Protein AF-A0A7R9ZML6-F1 (afdb_monomer)

Organism: NCBI:txid1486917

Radius of gyration: 30.4 Å; Cα contacts (8 Å, |Δi|>4): 149; chains: 1; bounding box: 72×32×82 Å

InterPro domains:
  IPR044669 Voltage-dependent anion channel-forming protein YneE/VCCN1/2-like [PF25539] (3-204)
  IPR044669 Voltage-dependent anion channel-forming protein YneE/VCCN1/2-like [PTHR33281] (4-204)

Secondary structure (DSSP, 8-state):
-HHHHHHHHHHHHHHHHHHHHHHHHH-EE-TTSPEEPPTT--HHHHTTSPPHHHHHHHHHHHHHHHHHHHHHHHHHHHHHHHHHHHHHHHHHHHHHHHHHH---TTS-HHHHHHHHHHHHHHHHHHHHHHHHHHS-HHHHHHHHHHHHHHHS-HHHHH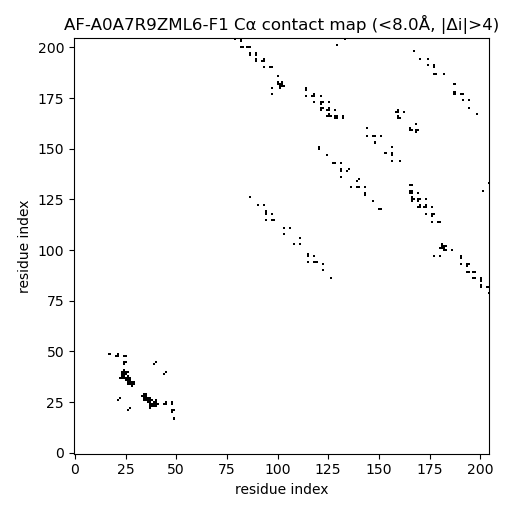HHHHSTTHHHHHHHHHHHHHHTS-S-HHHHHHHHHHHHHHHHHHHT-

Mean predicted aligned error: 7.3 Å

Foldseek 3Di:
DVVPVVVVVVVVVVVVCLVVLLCQAAFDADPVRDTDGHVNPDPVSVVVRDDCVVVVVCVVVVVVVVVVVVVVVVVVVVLLVVLVVLLVVLLVVLLVLLVVFFDCPPPDPVVSVVLSLQLNLLSVQLVLLLVCVPDDCVPPVVVSLVVLVVRDDPVLSCQLNPDPRNNVSSLVSNLVSLVPGPGDPVSSVVSVVSSVSSVVSSVVD

Solvent-accessible surface area (backbone atoms only — not comparable to full-atom values): 11316 Å² total; per-residue (Å²): 116,85,61,56,62,56,53,50,52,53,51,50,51,53,52,53,48,52,54,49,54,36,29,36,30,72,19,46,68,48,98,85,70,50,76,43,80,18,88,48,65,44,81,76,49,52,74,72,46,79,70,63,62,62,54,66,66,45,46,62,56,54,52,51,52,48,52,54,49,52,53,52,51,49,52,54,51,53,50,52,51,48,44,54,49,50,49,56,51,44,56,52,48,50,55,52,46,53,66,72,54,49,55,61,89,90,50,54,73,67,56,51,49,52,54,53,49,47,40,50,52,24,52,48,44,21,57,53,33,44,51,48,72,77,41,60,64,94,80,38,51,68,59,53,52,53,54,34,54,73,74,36,61,61,70,59,29,50,53,28,71,71,35,95,54,31,33,61,46,22,45,50,51,29,51,53,39,57,70,70,48,57,52,59,66,72,63,50,51,56,49,51,58,52,53,49,52,51,54,55,42,54,72,73,102

Nearest PDB structures (foldseek):
  7ek3-assembly1_A  TM=8.003E-01  e=1.614E-07  Malus domestica
  7ek2-assembly1_A  TM=7.907E-01  e=3.252E-07  Malus domestica
  5x9h-assembly1_A  TM=1.534E-01  e=5.581E+00  Thermus thermophilus HB8
  4u9l-assembly1_A  TM=1.668E-01  e=8.590E+00  Thermus thermophilus HB8

Structure (mmCIF, N/CA/C/O backbone):
data_AF-A0A7R9ZML6-F1
#
_entry.id   AF-A0A7R9ZML6-F1
#
loop_
_atom_site.group_PDB
_atom_site.id
_atom_site.type_symbol
_atom_site.label_atom_id
_atom_site.label_alt_id
_atom_site.label_comp_id
_atom_site.label_asym_id
_atom_site.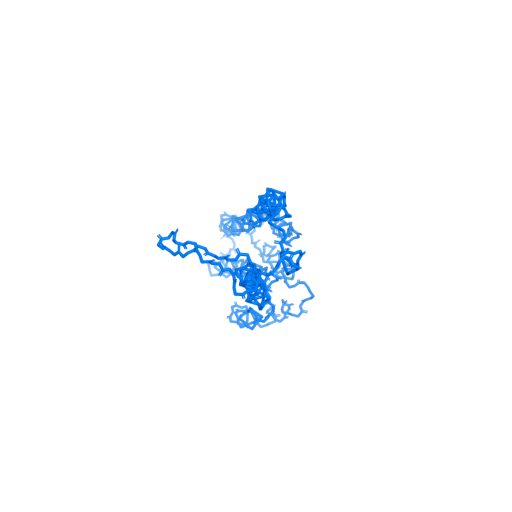label_entity_id
_atom_site.label_seq_id
_atom_site.pdbx_PDB_ins_code
_atom_site.Cartn_x
_atom_site.Cartn_y
_atom_site.Cartn_z
_atom_site.occupancy
_atom_site.B_iso_or_equiv
_atom_site.auth_seq_id
_atom_site.auth_comp_id
_atom_site.auth_asym_id
_atom_site.auth_atom_id
_atom_site.pdbx_PDB_model_num
ATOM 1 N N . TYR A 1 1 ? 12.845 -8.554 -11.687 1.00 53.31 1 TYR A N 1
ATOM 2 C CA . TYR A 1 1 ? 14.300 -8.336 -11.858 1.00 53.31 1 TYR A CA 1
ATOM 3 C C . TYR A 1 1 ? 15.028 -9.325 -12.775 1.00 53.31 1 TYR A C 1
ATOM 5 O O . TYR A 1 1 ? 16.060 -8.935 -13.303 1.00 53.31 1 TYR A O 1
ATOM 13 N N . LYS A 1 2 ? 14.525 -10.546 -13.050 1.00 55.69 2 LYS A N 1
ATOM 14 C CA . LYS A 1 2 ? 15.208 -11.524 -13.936 1.00 55.69 2 LYS A CA 1
ATOM 15 C C . LYS A 1 2 ? 15.549 -11.007 -15.351 1.00 55.69 2 LYS A C 1
ATOM 17 O O . LYS A 1 2 ? 16.507 -11.484 -15.945 1.00 55.69 2 LYS A O 1
ATOM 22 N N . ASN A 1 3 ? 14.825 -10.011 -15.864 1.00 65.69 3 ASN A N 1
ATOM 23 C CA . ASN A 1 3 ? 15.052 -9.475 -17.212 1.00 65.69 3 ASN A CA 1
ATOM 24 C C . ASN A 1 3 ? 16.175 -8.427 -17.289 1.00 65.69 3 ASN A C 1
ATOM 26 O O . ASN A 1 3 ? 16.817 -8.320 -18.329 1.00 65.69 3 ASN A O 1
ATOM 30 N N . LEU A 1 4 ? 16.474 -7.722 -16.190 1.00 77.56 4 LEU A N 1
ATOM 31 C CA . LEU A 1 4 ? 17.420 -6.600 -16.202 1.00 77.56 4 LEU A CA 1
ATOM 32 C C . LEU A 1 4 ? 18.842 -7.059 -16.547 1.00 77.56 4 LEU A C 1
ATOM 34 O O . LEU A 1 4 ? 19.511 -6.449 -17.370 1.00 77.56 4 LEU A O 1
ATOM 38 N N . SER A 1 5 ? 19.288 -8.174 -15.965 1.00 83.25 5 SER A N 1
ATOM 39 C CA . SER A 1 5 ? 20.618 -8.724 -16.250 1.00 83.25 5 SER A CA 1
ATOM 40 C C . SER A 1 5 ? 20.761 -9.146 -17.717 1.00 83.25 5 SER A C 1
ATOM 42 O O . SER A 1 5 ? 21.773 -8.844 -18.340 1.00 83.25 5 SER A O 1
ATOM 44 N N . ARG A 1 6 ? 19.729 -9.771 -18.300 1.00 88.38 6 ARG A N 1
ATOM 45 C CA . ARG A 1 6 ? 19.743 -10.188 -19.709 1.00 88.38 6 ARG A CA 1
ATOM 46 C C . ARG A 1 6 ? 19.792 -8.991 -20.659 1.00 88.38 6 ARG A C 1
ATOM 48 O O . ARG A 1 6 ? 20.525 -9.027 -21.640 1.00 88.38 6 ARG A O 1
ATOM 55 N N . GLU A 1 7 ? 19.027 -7.943 -20.365 1.00 88.88 7 GLU A N 1
ATOM 56 C CA . GLU A 1 7 ? 19.000 -6.706 -21.155 1.00 88.88 7 GLU A CA 1
ATOM 57 C C . GLU A 1 7 ? 20.346 -5.971 -21.106 1.00 88.88 7 GLU A C 1
ATOM 59 O O . GLU A 1 7 ? 20.860 -5.551 -22.145 1.00 88.88 7 GLU A O 1
ATOM 64 N N . VAL A 1 8 ? 20.960 -5.881 -19.923 1.00 89.44 8 VAL A N 1
ATOM 65 C CA . VAL A 1 8 ? 22.287 -5.270 -19.758 1.00 89.44 8 VAL A CA 1
ATOM 66 C C . VAL A 1 8 ? 23.340 -6.067 -20.522 1.00 89.44 8 VAL A C 1
ATOM 68 O O . VAL A 1 8 ? 24.064 -5.500 -21.330 1.00 89.44 8 VAL A O 1
ATOM 71 N N . VAL A 1 9 ? 23.380 -7.392 -20.359 1.00 92.75 9 VAL A N 1
ATOM 72 C CA . VAL A 1 9 ? 24.348 -8.238 -21.075 1.00 92.75 9 VAL A CA 1
ATOM 73 C C . VAL A 1 9 ? 24.179 -8.122 -22.591 1.00 92.75 9 VAL A C 1
ATOM 75 O O . VAL A 1 9 ? 25.169 -7.976 -23.302 1.00 92.75 9 VAL A O 1
ATOM 78 N N . ALA A 1 10 ? 22.942 -8.138 -23.095 1.00 92.12 10 ALA A N 1
ATOM 79 C CA . ALA A 1 10 ? 22.679 -8.012 -24.526 1.00 92.12 10 ALA A CA 1
ATOM 80 C C . ALA A 1 10 ? 23.133 -6.653 -25.082 1.00 92.12 10 ALA A C 1
ATOM 82 O O . ALA A 1 10 ? 23.804 -6.600 -26.111 1.00 92.12 10 ALA A O 1
ATOM 83 N N . THR A 1 11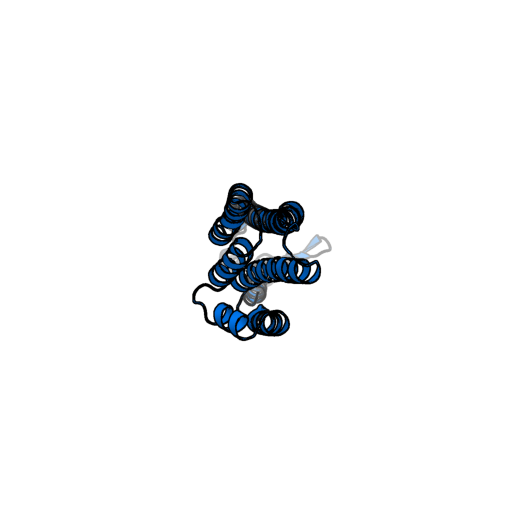 ? 22.807 -5.556 -24.395 1.00 89.12 11 THR A N 1
ATOM 84 C CA . THR A 1 11 ? 23.189 -4.204 -24.833 1.00 89.12 11 THR A CA 1
ATOM 85 C C . THR A 1 11 ? 24.698 -3.981 -24.764 1.00 89.12 11 THR A C 1
ATOM 87 O O . THR A 1 11 ? 25.272 -3.454 -25.716 1.00 89.12 11 THR A O 1
ATOM 90 N N . THR A 1 12 ? 25.364 -4.453 -23.706 1.00 91.62 12 THR A N 1
ATOM 91 C CA . THR A 1 12 ? 26.830 -4.425 -23.600 1.00 91.62 12 THR A CA 1
ATOM 92 C C . THR A 1 12 ? 27.489 -5.252 -24.701 1.00 91.62 12 THR A C 1
ATOM 94 O O . THR A 1 12 ? 28.418 -4.768 -25.339 1.00 91.62 12 THR A O 1
ATOM 97 N N . ALA A 1 13 ? 26.990 -6.459 -24.986 1.00 94.06 13 ALA A N 1
ATOM 98 C CA . ALA A 1 13 ? 27.543 -7.309 -26.039 1.00 94.06 13 ALA A CA 1
ATOM 99 C C . ALA A 1 13 ? 27.447 -6.651 -27.425 1.00 94.06 13 ALA A C 1
ATOM 101 O O . ALA A 1 13 ? 28.431 -6.634 -28.164 1.00 94.06 13 ALA A O 1
ATOM 102 N N . VAL A 1 14 ? 26.294 -6.057 -27.755 1.00 90.50 14 VAL A N 1
ATOM 103 C CA . VAL A 1 14 ? 26.113 -5.319 -29.015 1.00 90.50 14 VAL A CA 1
ATOM 104 C C . VAL A 1 14 ? 27.053 -4.116 -29.077 1.00 90.50 14 VAL A C 1
ATOM 106 O O . VAL A 1 14 ? 27.727 -3.931 -30.086 1.00 90.50 14 VAL A O 1
ATOM 109 N N . ALA A 1 15 ? 27.159 -3.326 -28.005 1.00 87.88 15 ALA A N 1
ATOM 110 C CA . ALA A 1 15 ? 28.051 -2.168 -27.971 1.00 87.88 15 ALA A CA 1
ATOM 111 C C . ALA A 1 15 ? 29.525 -2.564 -28.169 1.00 87.88 15 ALA A C 1
ATOM 113 O O . ALA A 1 15 ? 30.213 -1.972 -29.000 1.00 87.88 15 ALA A O 1
ATOM 114 N N . CYS A 1 16 ? 29.996 -3.600 -27.467 1.00 91.38 16 CYS A N 1
ATOM 115 C CA . CYS A 1 16 ? 31.348 -4.131 -27.630 1.00 91.38 16 CYS A CA 1
ATOM 116 C C . CYS A 1 16 ? 31.596 -4.627 -29.057 1.00 91.38 16 CYS A C 1
ATOM 118 O O . CYS A 1 16 ? 32.648 -4.335 -29.621 1.00 91.38 16 CYS A O 1
ATOM 120 N N . PHE A 1 17 ? 30.628 -5.328 -29.655 1.00 91.06 17 PHE A N 1
ATOM 121 C CA . PHE A 1 17 ? 30.729 -5.786 -31.038 1.00 91.06 17 PHE A CA 1
ATOM 122 C C . PHE A 1 17 ? 30.871 -4.615 -32.015 1.00 91.06 17 PHE A C 1
ATOM 124 O O . PHE A 1 17 ? 31.771 -4.636 -32.846 1.00 91.06 17 PHE A O 1
ATOM 131 N N . VAL A 1 18 ? 30.038 -3.575 -31.893 1.00 87.31 18 VAL A N 1
ATOM 132 C CA . VAL A 1 18 ? 30.089 -2.398 -32.779 1.00 87.31 18 VAL A CA 1
ATOM 133 C C . VAL A 1 18 ? 31.427 -1.669 -32.664 1.00 87.31 18 VAL A C 1
ATOM 135 O O . VAL A 1 18 ? 32.032 -1.346 -33.685 1.00 87.31 18 VAL A O 1
ATOM 138 N N . VAL A 1 19 ? 31.910 -1.435 -31.439 1.00 86.88 19 VAL A N 1
ATOM 139 C CA . VAL A 1 19 ? 33.199 -0.763 -31.197 1.00 86.88 19 VAL A CA 1
ATOM 140 C C . VAL A 1 19 ? 34.354 -1.585 -31.760 1.00 86.88 19 VAL A C 1
ATOM 142 O O . VAL A 1 19 ? 35.206 -1.045 -32.460 1.00 86.88 19 VAL A O 1
ATOM 145 N N . PHE A 1 20 ? 34.363 -2.892 -31.499 1.00 88.94 20 PHE A N 1
ATOM 146 C CA . PHE A 1 20 ? 35.398 -3.789 -31.998 1.00 88.94 20 PHE A CA 1
ATOM 147 C C . PHE A 1 20 ? 35.386 -3.886 -33.530 1.00 88.94 20 PHE A C 1
ATOM 149 O O . PHE A 1 20 ? 36.431 -3.754 -34.160 1.00 88.94 20 PHE A O 1
ATOM 156 N N . TRP A 1 21 ? 34.209 -4.053 -34.138 1.00 88.31 21 TRP A N 1
ATOM 157 C CA . TRP A 1 21 ? 34.041 -4.137 -35.591 1.00 88.31 21 TRP A CA 1
ATOM 158 C C . TRP A 1 21 ? 34.496 -2.859 -36.298 1.00 88.31 21 TRP A C 1
ATOM 160 O O . TRP A 1 21 ? 35.286 -2.916 -37.241 1.00 88.31 21 TRP A O 1
ATOM 170 N N . ASN A 1 22 ? 34.063 -1.696 -35.804 1.00 86.31 22 ASN A N 1
ATOM 171 C CA . ASN A 1 22 ? 34.491 -0.415 -36.356 1.00 86.31 22 ASN A CA 1
ATOM 172 C C . ASN A 1 22 ? 35.991 -0.169 -36.123 1.00 86.31 22 ASN A C 1
ATOM 174 O O . ASN A 1 22 ? 36.653 0.342 -37.022 1.00 86.31 22 ASN A O 1
ATOM 178 N N . GLY A 1 23 ? 36.542 -0.586 -34.977 1.00 86.62 23 GLY A N 1
ATOM 179 C CA . GLY A 1 23 ? 37.977 -0.501 -34.688 1.00 86.62 23 GLY A CA 1
ATOM 180 C C . GLY A 1 23 ? 38.842 -1.383 -35.596 1.00 86.62 23 GLY A C 1
ATOM 181 O O . GLY A 1 23 ? 39.918 -0.968 -36.017 1.00 86.62 23 GLY A O 1
ATOM 182 N N . LEU A 1 24 ? 38.362 -2.576 -35.967 1.00 86.38 24 LEU A N 1
ATOM 183 C CA . LEU A 1 24 ? 39.060 -3.473 -36.897 1.00 86.38 24 LEU A CA 1
ATOM 184 C C . LEU A 1 24 ? 39.140 -2.923 -38.327 1.00 86.38 24 LEU A C 1
ATOM 186 O O . LEU A 1 24 ? 40.122 -3.186 -39.021 1.00 86.38 24 LEU A O 1
ATOM 190 N N . ILE A 1 25 ? 38.114 -2.198 -38.774 1.00 85.62 25 ILE A N 1
ATOM 191 C CA . ILE A 1 25 ? 38.003 -1.689 -40.150 1.00 85.62 25 ILE A CA 1
ATOM 192 C C . ILE A 1 25 ? 38.597 -0.281 -40.279 1.00 85.62 25 ILE A C 1
ATOM 194 O O . ILE A 1 25 ? 39.340 -0.004 -41.218 1.00 85.62 25 ILE A O 1
ATOM 198 N N . GLY A 1 26 ? 38.241 0.616 -39.357 1.00 81.44 26 GLY A N 1
ATOM 199 C CA . GLY A 1 26 ? 38.583 2.041 -39.399 1.00 81.44 26 GLY A CA 1
ATOM 200 C C . GLY A 1 26 ? 39.789 2.439 -38.548 1.00 81.44 26 GLY A C 1
ATOM 201 O O . GLY A 1 26 ? 40.230 3.580 -38.646 1.00 81.44 26 GLY A O 1
ATOM 202 N N . GLY A 1 27 ? 40.326 1.520 -37.740 1.00 84.44 27 GLY A N 1
ATOM 203 C CA . GLY A 1 27 ? 41.365 1.815 -36.756 1.00 84.44 27 GLY A CA 1
ATOM 204 C C . GLY A 1 27 ? 40.805 2.324 -35.428 1.00 84.44 27 GLY A C 1
ATOM 205 O O . GLY A 1 27 ? 39.604 2.558 -35.276 1.00 84.44 27 GLY A O 1
ATOM 206 N N . PHE A 1 28 ? 41.677 2.476 -34.436 1.00 86.50 28 PHE A N 1
ATOM 207 C CA . PHE A 1 28 ? 41.317 2.987 -33.113 1.00 86.50 28 PHE A CA 1
ATOM 208 C C . PHE A 1 28 ? 42.432 3.865 -32.547 1.00 86.50 28 PHE A C 1
ATOM 210 O O . PHE A 1 28 ? 43.603 3.700 -32.883 1.00 86.50 28 PHE A O 1
ATOM 217 N N . SER A 1 29 ? 42.073 4.790 -31.660 1.00 86.88 29 SER A N 1
ATOM 218 C CA . SER A 1 29 ? 43.047 5.551 -30.878 1.00 86.88 29 SER A CA 1
ATOM 219 C C . SER A 1 29 ? 43.217 4.902 -29.510 1.00 86.88 29 SER A C 1
ATOM 221 O O . SER A 1 29 ? 42.228 4.589 -28.843 1.00 86.88 29 SER A O 1
ATOM 223 N N . ASP A 1 30 ? 44.461 4.672 -29.101 1.00 86.56 30 ASP A N 1
ATOM 224 C CA . ASP A 1 30 ? 44.763 4.134 -27.778 1.00 86.56 30 ASP A CA 1
ATOM 225 C C . ASP A 1 30 ? 44.675 5.209 -26.677 1.00 86.56 30 ASP A C 1
ATOM 227 O O . ASP A 1 30 ? 44.468 6.398 -26.930 1.00 86.56 30 ASP A O 1
ATOM 231 N N . PHE A 1 31 ? 44.841 4.793 -25.418 1.00 88.31 31 PHE A N 1
ATOM 232 C CA . PHE A 1 31 ? 44.817 5.701 -24.264 1.00 88.31 31 PHE A CA 1
ATOM 233 C C . PHE A 1 31 ? 45.993 6.689 -24.226 1.00 88.31 31 PHE A C 1
ATOM 235 O O . PHE A 1 31 ? 45.968 7.633 -23.438 1.00 88.31 31 PHE A O 1
ATOM 242 N N . SER A 1 32 ? 47.016 6.486 -25.056 1.00 88.69 32 SER A N 1
ATOM 243 C CA . SER A 1 32 ? 48.143 7.402 -25.231 1.00 88.69 32 SER A CA 1
ATOM 244 C C . SER A 1 32 ? 47.900 8.407 -26.364 1.00 88.69 32 SER A C 1
ATOM 246 O O . SER A 1 32 ? 48.748 9.265 -26.604 1.00 88.69 32 SER A O 1
ATOM 248 N N . GLY A 1 33 ? 46.741 8.339 -27.032 1.00 85.31 33 GLY A N 1
ATOM 249 C CA . GLY A 1 33 ? 46.361 9.219 -28.135 1.00 85.31 33 GLY A CA 1
ATOM 250 C C . GLY A 1 33 ? 46.991 8.839 -29.477 1.00 85.31 33 GLY A C 1
ATOM 251 O O . GLY A 1 33 ? 46.861 9.594 -30.441 1.00 85.31 33 GLY A O 1
ATOM 252 N N . VAL A 1 34 ? 47.661 7.687 -29.567 1.00 89.69 34 VAL A N 1
ATOM 253 C CA . VAL A 1 34 ? 48.242 7.192 -30.818 1.00 89.69 34 VAL A CA 1
ATOM 254 C C . VAL A 1 34 ? 47.152 6.488 -31.618 1.00 89.69 34 VAL A C 1
ATOM 256 O O . VAL A 1 34 ? 46.402 5.667 -31.090 1.00 89.69 34 VAL A O 1
ATOM 259 N N . SER A 1 35 ? 47.042 6.836 -32.899 1.00 85.75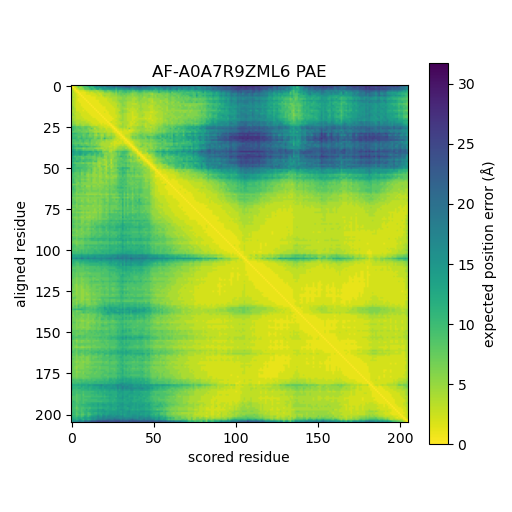 35 SER A N 1
ATOM 260 C CA . SER A 1 35 ? 46.074 6.221 -33.809 1.00 85.75 35 SER A CA 1
ATOM 261 C C . SER A 1 35 ? 46.694 5.006 -34.486 1.00 85.75 35 SER A C 1
ATOM 263 O O . SER A 1 35 ? 47.738 5.114 -35.125 1.00 85.75 35 SER A O 1
ATOM 265 N N . HIS A 1 36 ? 46.036 3.862 -34.341 1.00 85.38 36 HIS A N 1
ATOM 266 C CA . HIS A 1 36 ? 46.410 2.597 -34.962 1.00 85.38 36 HIS A CA 1
ATOM 267 C C . HIS A 1 36 ? 45.475 2.330 -36.136 1.00 85.38 36 HIS A C 1
ATOM 269 O O . HIS A 1 36 ? 44.255 2.443 -35.993 1.00 85.38 36 HIS A O 1
ATOM 275 N N . GLU A 1 37 ? 46.030 1.973 -37.294 1.00 83.50 37 GLU A N 1
ATOM 276 C CA . GLU A 1 37 ? 45.227 1.586 -38.455 1.00 83.50 37 GLU A CA 1
ATOM 277 C C . GLU A 1 37 ? 44.492 0.261 -38.209 1.00 83.50 37 GLU A C 1
ATOM 279 O O . GLU A 1 37 ? 44.955 -0.617 -37.477 1.00 83.50 37 GLU A O 1
ATOM 284 N N . GLY A 1 38 ? 43.318 0.117 -38.825 1.00 83.25 38 GLY A N 1
ATOM 285 C CA . GLY A 1 38 ? 42.529 -1.105 -38.732 1.00 83.25 38 GLY A CA 1
ATOM 286 C C . GLY A 1 38 ? 43.236 -2.279 -39.409 1.00 83.25 38 GLY A C 1
ATOM 287 O O . GLY A 1 38 ? 43.773 -2.149 -40.507 1.00 83.25 38 GLY A O 1
ATOM 288 N N . LEU A 1 39 ? 43.178 -3.462 -38.793 1.00 81.38 39 LEU A N 1
ATOM 289 C CA . LEU A 1 39 ? 43.734 -4.691 -39.376 1.00 81.38 39 LEU A CA 1
ATOM 290 C C . LEU A 1 39 ? 43.107 -5.038 -40.740 1.00 81.38 39 LEU A C 1
ATOM 292 O O . LEU A 1 39 ? 43.738 -5.702 -41.558 1.00 81.38 39 LEU A O 1
ATOM 296 N N . LEU A 1 40 ? 41.870 -4.593 -40.987 1.00 80.56 40 LEU A N 1
ATOM 297 C CA . LEU A 1 40 ? 41.118 -4.797 -42.226 1.00 80.56 40 LEU A CA 1
ATOM 298 C C . LEU A 1 40 ? 40.878 -3.472 -42.973 1.00 80.56 40 LEU A C 1
ATOM 300 O O . LEU A 1 40 ? 39.785 -3.256 -43.500 1.00 80.56 40 LEU A O 1
ATOM 304 N N . ALA A 1 41 ? 41.882 -2.589 -43.031 1.00 70.75 41 ALA A N 1
ATOM 305 C CA . ALA A 1 41 ? 41.828 -1.272 -43.683 1.00 70.75 41 ALA A CA 1
ATOM 306 C C . ALA A 1 41 ? 41.753 -1.328 -45.231 1.00 70.75 41 ALA A C 1
ATOM 308 O O . ALA A 1 41 ? 42.507 -0.669 -45.944 1.00 70.75 41 ALA A O 1
ATOM 309 N N . ASN A 1 42 ? 40.834 -2.124 -45.784 1.00 80.25 42 ASN A N 1
ATOM 310 C CA . ASN A 1 42 ? 40.523 -2.143 -47.210 1.00 80.25 42 ASN A CA 1
ATOM 311 C C . ASN A 1 42 ? 39.345 -1.187 -47.504 1.00 80.25 42 ASN A C 1
ATOM 313 O O . ASN A 1 42 ? 38.328 -1.263 -46.805 1.00 80.25 42 ASN A O 1
ATOM 317 N N . PRO A 1 43 ? 39.411 -0.360 -48.566 1.00 76.69 43 PRO A N 1
ATOM 318 C CA . PRO A 1 43 ? 38.318 0.528 -48.978 1.00 76.69 43 PRO A CA 1
ATOM 319 C C . PRO A 1 43 ? 36.952 -0.160 -49.142 1.00 76.69 43 PRO A C 1
ATOM 321 O O . PRO A 1 43 ? 35.919 0.450 -48.877 1.00 76.69 43 PRO A O 1
ATOM 324 N N . LEU A 1 44 ? 36.927 -1.439 -49.536 1.00 77.19 44 LEU A N 1
ATOM 325 C CA . LEU A 1 44 ? 35.691 -2.224 -49.644 1.00 77.19 44 LEU A CA 1
ATOM 326 C C . LEU A 1 44 ? 35.057 -2.514 -48.276 1.00 77.19 44 LEU A C 1
ATOM 328 O O . LEU A 1 44 ? 33.836 -2.463 -48.142 1.00 77.19 44 LEU A O 1
ATOM 332 N N . PHE A 1 45 ? 35.863 -2.794 -47.247 1.00 75.88 45 PHE A N 1
ATOM 333 C CA . PHE A 1 45 ? 35.357 -3.090 -45.902 1.00 75.88 45 PHE A CA 1
ATOM 334 C C . PHE A 1 45 ? 34.917 -1.829 -45.154 1.00 75.88 45 PHE A C 1
ATOM 336 O O . PHE A 1 45 ? 34.007 -1.905 -44.331 1.00 75.88 45 PHE A O 1
ATOM 343 N N . GLN A 1 46 ? 35.464 -0.658 -45.496 1.00 74.19 46 GLN A N 1
ATOM 344 C CA . GLN A 1 46 ? 35.010 0.624 -44.945 1.00 74.19 46 GLN A CA 1
ATOM 345 C C . GLN A 1 46 ? 33.545 0.940 -45.279 1.00 74.19 46 GLN A C 1
ATOM 347 O O . GLN A 1 46 ? 32.871 1.593 -44.487 1.00 74.19 46 GLN A O 1
ATOM 352 N N . MET A 1 47 ? 33.008 0.418 -46.388 1.00 74.69 47 MET A N 1
ATOM 353 C CA . MET A 1 47 ? 31.582 0.554 -46.724 1.00 74.69 47 MET A CA 1
ATOM 354 C C . MET A 1 47 ? 30.656 -0.249 -45.794 1.00 74.69 47 MET A C 1
ATOM 356 O O . MET A 1 47 ? 29.462 0.031 -45.730 1.00 74.69 47 MET A O 1
ATOM 360 N N . VAL A 1 48 ? 31.196 -1.238 -45.073 1.00 77.56 48 VAL A N 1
ATOM 361 C CA . VAL A 1 48 ? 30.472 -2.096 -44.114 1.00 77.56 48 VAL A CA 1
ATOM 362 C C . VAL A 1 48 ? 30.676 -1.612 -42.666 1.00 77.56 48 VAL A C 1
ATOM 364 O O . VAL A 1 48 ? 30.161 -2.210 -41.719 1.00 77.56 48 VAL A O 1
ATOM 367 N N . ALA A 1 49 ? 31.413 -0.515 -42.465 1.00 79.81 49 ALA A N 1
ATOM 368 C CA . ALA A 1 49 ? 31.523 0.123 -41.160 1.00 79.81 49 ALA A CA 1
ATOM 369 C C . ALA A 1 49 ? 30.167 0.709 -40.737 1.00 79.81 49 ALA A C 1
ATOM 371 O O . ALA A 1 49 ? 29.423 1.268 -41.546 1.00 79.81 49 ALA A O 1
ATOM 372 N N . LEU A 1 50 ? 29.837 0.596 -39.451 1.00 81.31 50 LEU A N 1
ATOM 373 C CA . LEU A 1 50 ? 28.569 1.103 -38.936 1.00 81.31 50 LEU A CA 1
ATOM 374 C C . LEU A 1 50 ? 28.643 2.630 -38.770 1.00 81.31 50 LEU A C 1
ATOM 376 O O . LEU A 1 50 ? 29.490 3.108 -38.007 1.00 81.31 50 LEU A O 1
ATOM 380 N N . PRO A 1 51 ? 27.762 3.405 -39.433 1.00 81.38 51 PRO A N 1
ATOM 381 C CA . PRO A 1 51 ? 27.841 4.860 -39.429 1.00 81.38 51 PRO A CA 1
ATOM 382 C C . PRO A 1 51 ? 27.463 5.444 -38.064 1.00 81.38 51 PRO A C 1
ATOM 384 O O . PRO A 1 51 ? 26.381 5.189 -37.530 1.00 81.38 51 PRO A O 1
ATOM 387 N N . ILE A 1 52 ? 28.324 6.314 -37.528 1.00 80.31 52 ILE A N 1
ATOM 388 C CA . ILE A 1 52 ? 28.091 7.005 -36.248 1.00 80.31 52 ILE A CA 1
ATOM 389 C C . ILE A 1 52 ? 26.903 7.981 -36.305 1.00 80.31 52 ILE A C 1
ATOM 391 O O . ILE A 1 52 ? 26.253 8.237 -35.294 1.00 80.31 52 ILE A O 1
ATOM 395 N N . THR A 1 53 ? 26.562 8.472 -37.500 1.00 84.69 53 THR A N 1
ATOM 396 C CA . THR A 1 53 ? 25.516 9.476 -37.739 1.00 84.69 53 THR A CA 1
ATOM 397 C C . THR A 1 53 ? 24.151 9.066 -37.186 1.00 84.69 53 THR A C 1
ATOM 399 O O . THR A 1 53 ? 23.446 9.902 -36.623 1.00 84.69 53 THR A O 1
ATOM 402 N N . GLY A 1 54 ? 23.786 7.781 -37.289 1.00 82.94 54 GLY A N 1
ATOM 403 C CA . GLY A 1 54 ? 22.526 7.274 -36.735 1.00 82.94 54 GLY A CA 1
ATOM 404 C C . GLY A 1 54 ? 22.465 7.417 -35.211 1.00 82.94 54 GLY A C 1
ATOM 405 O O . GLY A 1 54 ? 21.465 7.879 -34.660 1.00 82.94 54 GLY A O 1
ATOM 406 N N . PHE A 1 55 ? 23.570 7.111 -34.529 1.00 84.19 55 PHE A N 1
ATOM 407 C CA . PHE A 1 55 ? 23.686 7.268 -33.080 1.00 84.19 55 PHE A CA 1
ATOM 408 C C . PHE A 1 55 ? 23.621 8.741 -32.674 1.00 84.19 55 PHE A C 1
ATOM 410 O O . PHE A 1 55 ? 22.827 9.092 -31.801 1.00 84.19 55 PHE A O 1
ATOM 417 N N . THR A 1 56 ? 24.382 9.613 -33.341 1.00 88.19 56 THR A N 1
ATOM 418 C CA . THR A 1 56 ? 24.397 11.055 -33.051 1.00 88.19 56 THR A CA 1
ATOM 419 C C . THR A 1 56 ? 23.023 11.694 -33.234 1.00 88.19 56 THR A C 1
ATOM 421 O O . THR A 1 56 ? 22.610 12.488 -32.392 1.00 88.19 56 THR A O 1
ATOM 424 N N . LEU A 1 57 ? 22.290 11.323 -34.288 1.00 91.44 57 LEU A N 1
ATOM 425 C CA . LEU A 1 57 ? 20.965 11.880 -34.560 1.00 91.44 57 LEU A CA 1
ATOM 426 C C . LEU A 1 57 ? 19.903 11.364 -33.578 1.00 91.44 57 LEU A C 1
ATOM 428 O O . LEU A 1 57 ? 19.031 12.120 -33.158 1.00 91.44 57 LEU A O 1
ATOM 432 N N . SER A 1 58 ? 19.983 10.088 -33.188 1.00 91.06 58 SER A N 1
ATOM 433 C CA . SER A 1 58 ? 19.012 9.467 -32.275 1.00 91.06 58 SER A CA 1
ATOM 434 C C . SER A 1 58 ? 19.227 9.810 -30.795 1.00 91.06 58 SER A C 1
ATOM 436 O O . SER A 1 58 ? 18.271 9.794 -30.017 1.00 91.06 58 SER A O 1
ATOM 438 N N . SER A 1 59 ? 20.462 10.127 -30.388 1.00 91.06 59 SER A N 1
ATOM 439 C CA . SER A 1 59 ? 20.838 10.290 -28.977 1.00 91.06 59 SER A CA 1
ATOM 440 C C . SER A 1 59 ? 20.033 11.381 -28.245 1.00 91.06 59 SER A C 1
ATOM 442 O O . SER A 1 59 ? 19.485 11.086 -27.179 1.00 91.06 59 SER A O 1
ATOM 444 N N . PRO A 1 60 ? 19.829 12.595 -28.805 1.00 94.12 60 PRO A N 1
ATOM 445 C CA . PRO A 1 60 ? 18.995 13.616 -28.167 1.00 94.12 60 PRO A CA 1
ATOM 446 C C . PRO A 1 60 ? 17.537 13.175 -27.995 1.00 94.12 60 PRO A C 1
ATOM 448 O O . PRO A 1 60 ? 16.934 13.413 -26.948 1.00 94.12 60 PRO A O 1
ATOM 451 N N . SER A 1 61 ? 16.971 12.489 -28.994 1.00 95.25 61 SER A N 1
ATOM 452 C CA . SER A 1 61 ? 15.605 11.962 -28.930 1.00 95.25 61 SER A CA 1
ATOM 453 C C . SER A 1 61 ? 15.465 10.898 -27.842 1.00 95.25 61 SER A C 1
ATOM 455 O O . SER A 1 61 ? 14.515 10.948 -27.061 1.00 95.25 61 SER A O 1
ATOM 457 N N . LEU A 1 62 ? 16.426 9.974 -27.733 1.00 93.38 62 LEU A N 1
ATOM 458 C CA . LEU A 1 62 ? 16.466 8.980 -26.656 1.00 93.38 62 LEU A CA 1
ATOM 459 C C . LEU A 1 62 ? 16.618 9.642 -25.279 1.00 93.38 62 LEU A C 1
ATOM 461 O O . LEU A 1 62 ? 15.948 9.233 -24.332 1.00 93.38 62 LEU A O 1
ATOM 465 N N . GLY A 1 63 ? 17.430 10.698 -25.177 1.00 95.00 63 GLY A N 1
ATOM 466 C CA . GLY A 1 63 ? 17.572 11.500 -23.960 1.00 95.00 63 GLY A CA 1
ATOM 467 C C . GLY A 1 63 ? 16.255 12.146 -23.521 1.00 95.00 63 GLY A C 1
ATOM 468 O O . GLY A 1 63 ? 15.859 12.020 -22.363 1.00 95.00 63 GLY A O 1
ATOM 469 N N . LEU A 1 64 ? 15.522 12.769 -24.448 1.00 95.50 64 LEU A N 1
ATOM 470 C CA . LEU A 1 64 ? 14.206 13.353 -24.166 1.00 95.50 64 LEU A CA 1
ATOM 471 C C . LEU A 1 64 ? 13.176 12.293 -23.759 1.00 95.50 64 LEU A C 1
ATOM 473 O O . LEU A 1 64 ? 12.447 12.480 -22.784 1.00 95.50 64 LEU A O 1
ATOM 477 N N . LEU A 1 65 ? 13.140 11.157 -24.462 1.00 95.62 65 LEU A N 1
ATOM 478 C CA . LEU A 1 65 ? 12.261 10.039 -24.115 1.00 95.62 65 LEU A CA 1
ATOM 479 C C . LEU A 1 65 ? 12.557 9.501 -22.713 1.00 95.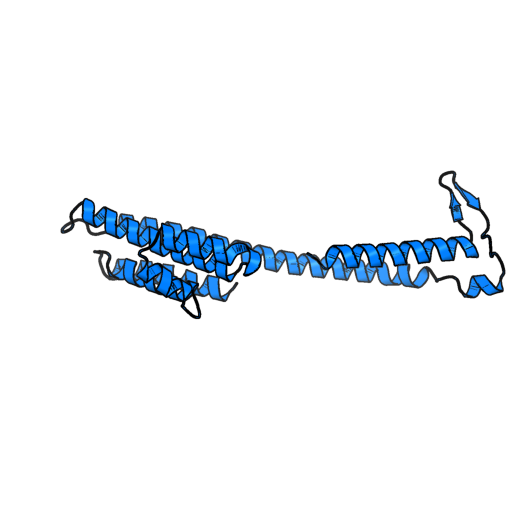62 65 LEU A C 1
ATOM 481 O O . LEU A 1 65 ? 11.624 9.208 -21.962 1.00 95.62 65 LEU A O 1
ATOM 485 N N . LEU A 1 66 ? 13.835 9.411 -22.336 1.00 95.56 66 LEU A N 1
ATOM 486 C CA . LEU A 1 66 ? 14.235 9.011 -20.993 1.00 95.56 66 LEU A CA 1
ATOM 487 C C . LEU A 1 66 ? 13.713 10.001 -19.947 1.00 95.56 66 LEU A C 1
ATOM 489 O O . LEU A 1 66 ? 13.108 9.562 -18.974 1.00 95.56 66 LEU A O 1
ATOM 493 N N . VAL A 1 67 ? 13.875 11.310 -20.167 1.00 97.00 67 VAL A N 1
ATOM 494 C CA . VAL A 1 67 ? 13.383 12.356 -19.252 1.00 97.00 67 VAL A CA 1
ATOM 495 C C . VAL A 1 67 ? 11.864 12.298 -19.089 1.00 97.00 67 VAL A C 1
ATOM 497 O O . VAL A 1 67 ? 11.354 12.361 -17.971 1.00 97.00 67 VAL A O 1
ATOM 500 N N . PHE A 1 68 ? 11.102 12.148 -20.174 1.00 96.25 68 PHE A N 1
ATOM 501 C CA . PHE A 1 68 ? 9.647 12.021 -20.062 1.00 96.25 68 PHE A CA 1
ATOM 502 C C . PHE A 1 68 ? 9.236 10.736 -19.342 1.00 96.25 68 PHE A C 1
ATOM 504 O O . PHE A 1 68 ? 8.336 10.758 -18.499 1.00 96.25 68 PHE A O 1
ATOM 511 N N . ARG A 1 69 ? 9.922 9.622 -19.613 1.00 95.19 69 ARG A N 1
ATOM 512 C CA . ARG A 1 69 ? 9.666 8.344 -18.945 1.00 95.19 69 ARG A CA 1
ATOM 513 C C . ARG A 1 69 ? 9.958 8.417 -17.447 1.00 95.19 69 ARG A C 1
ATOM 515 O O . ARG A 1 69 ? 9.135 7.954 -16.658 1.00 95.19 69 ARG A O 1
ATOM 522 N N . THR A 1 70 ? 11.096 8.980 -17.045 1.00 96.38 70 THR A N 1
ATOM 523 C CA . THR A 1 70 ? 11.470 9.092 -15.628 1.00 96.38 70 THR A CA 1
ATOM 524 C C . THR A 1 70 ? 10.543 10.043 -14.883 1.00 96.38 70 THR A C 1
ATOM 526 O O . THR A 1 70 ? 10.112 9.707 -13.784 1.00 96.38 70 THR A O 1
ATOM 529 N N . ASN A 1 71 ? 10.136 11.157 -15.497 1.00 97.19 71 ASN A N 1
ATOM 530 C CA . ASN A 1 71 ? 9.150 12.069 -14.913 1.00 97.19 71 ASN A CA 1
ATOM 531 C C . ASN A 1 71 ? 7.792 11.393 -14.679 1.00 97.19 71 ASN A C 1
ATOM 533 O O . ASN A 1 71 ? 7.209 11.535 -13.604 1.00 97.19 71 ASN A O 1
ATOM 537 N N . THR A 1 72 ? 7.284 10.631 -15.650 1.00 96.38 72 THR A N 1
ATOM 538 C CA . THR A 1 72 ? 6.015 9.901 -15.492 1.00 96.38 72 THR A CA 1
ATOM 539 C C . THR A 1 72 ? 6.123 8.799 -14.436 1.00 96.38 72 THR A C 1
ATOM 541 O O . THR A 1 72 ? 5.230 8.661 -13.601 1.00 96.38 72 THR A O 1
ATOM 544 N N . ALA A 1 73 ? 7.230 8.049 -14.417 1.00 95.81 73 ALA A N 1
ATOM 545 C CA . ALA A 1 73 ? 7.480 7.038 -13.390 1.00 95.81 73 ALA A CA 1
ATOM 546 C C . ALA A 1 73 ? 7.560 7.655 -11.983 1.00 95.81 73 ALA A C 1
ATOM 548 O O . ALA A 1 73 ? 6.978 7.115 -11.044 1.00 95.81 73 ALA A O 1
ATOM 549 N N . TYR A 1 74 ? 8.221 8.809 -11.850 1.00 96.62 74 TYR A N 1
ATOM 550 C CA . TYR A 1 74 ? 8.313 9.543 -10.591 1.00 96.62 74 TYR A CA 1
ATOM 551 C C . TYR A 1 74 ? 6.943 10.029 -10.107 1.00 96.62 74 TYR A C 1
ATOM 553 O O . TYR A 1 74 ? 6.615 9.837 -8.941 1.00 96.62 74 TYR A O 1
ATOM 561 N N . LYS A 1 75 ? 6.114 10.593 -10.998 1.00 97.19 75 LYS A N 1
ATOM 562 C CA . LYS A 1 75 ? 4.742 11.007 -10.655 1.00 97.19 75 LYS A CA 1
ATOM 563 C C . LYS A 1 75 ? 3.917 9.841 -10.108 1.00 97.19 75 LYS A C 1
ATOM 565 O O . LYS A 1 75 ? 3.318 9.985 -9.049 1.00 97.19 75 LYS A O 1
ATOM 570 N N . ARG A 1 76 ? 3.952 8.681 -10.776 1.00 95.25 76 ARG A N 1
ATOM 571 C CA . ARG A 1 76 ? 3.254 7.469 -10.315 1.00 95.25 76 ARG A CA 1
ATOM 572 C C . ARG A 1 76 ? 3.764 6.991 -8.953 1.00 95.25 76 ARG A C 1
ATOM 574 O O . ARG A 1 76 ? 2.974 6.581 -8.109 1.00 95.25 76 ARG A O 1
ATOM 581 N N . TRP A 1 77 ? 5.078 7.038 -8.730 1.00 95.94 77 TRP A N 1
ATOM 582 C CA . TRP A 1 77 ? 5.666 6.673 -7.440 1.00 95.94 77 TRP A CA 1
ATOM 583 C C . TRP A 1 77 ? 5.247 7.635 -6.318 1.00 95.94 77 TRP A C 1
ATOM 585 O O . TRP A 1 77 ? 4.880 7.185 -5.234 1.00 95.94 77 TRP A O 1
ATOM 595 N N . ASP A 1 78 ? 5.263 8.947 -6.570 1.00 96.69 78 ASP A N 1
ATOM 596 C CA . ASP A 1 78 ? 4.857 9.948 -5.579 1.00 96.69 78 ASP A CA 1
ATOM 597 C C . ASP A 1 78 ? 3.355 9.869 -5.263 1.00 96.69 78 ASP A C 1
ATOM 599 O O . ASP A 1 78 ? 2.967 10.019 -4.106 1.00 96.69 78 ASP A O 1
ATOM 603 N N . GLU A 1 79 ? 2.513 9.575 -6.256 1.00 95.06 79 GLU A N 1
ATOM 604 C CA . GLU A 1 79 ? 1.083 9.309 -6.061 1.00 95.06 79 GLU A CA 1
ATOM 605 C C . GLU A 1 79 ? 0.852 8.077 -5.174 1.00 95.06 79 GLU A C 1
ATOM 607 O O . GLU A 1 79 ? 0.208 8.188 -4.131 1.00 95.06 79 GLU A O 1
ATOM 612 N N . ALA A 1 80 ? 1.485 6.940 -5.487 1.00 93.12 80 ALA A N 1
ATOM 613 C CA . ALA A 1 80 ? 1.399 5.740 -4.654 1.00 93.12 80 ALA A CA 1
ATOM 614 C C . ALA A 1 80 ? 1.872 6.004 -3.211 1.00 93.12 80 ALA A C 1
ATOM 616 O O . ALA A 1 80 ? 1.224 5.594 -2.245 1.00 93.12 80 ALA A O 1
ATOM 617 N N . ARG A 1 81 ? 2.976 6.746 -3.038 1.00 94.38 81 ARG A N 1
ATOM 618 C CA . ARG A 1 81 ? 3.487 7.154 -1.718 1.00 94.38 81 ARG A CA 1
ATOM 619 C C . ARG A 1 81 ? 2.468 8.000 -0.949 1.00 94.38 81 ARG A C 1
ATOM 621 O O . ARG A 1 81 ? 2.323 7.814 0.261 1.00 94.38 81 ARG A O 1
ATOM 628 N N . LYS A 1 82 ? 1.779 8.933 -1.613 1.00 94.19 82 LYS A N 1
ATOM 629 C CA . LYS A 1 82 ? 0.735 9.764 -0.992 1.00 94.19 82 LYS A CA 1
ATOM 630 C C . LYS A 1 82 ? -0.464 8.925 -0.551 1.00 94.19 82 LYS A C 1
ATOM 632 O O . LYS A 1 82 ? -0.893 9.096 0.587 1.00 94.19 82 LYS A O 1
ATOM 637 N N . ASN A 1 83 ? -0.929 7.982 -1.371 1.00 92.25 83 ASN A N 1
ATOM 638 C CA . ASN A 1 83 ? -2.073 7.118 -1.040 1.00 92.25 83 ASN A CA 1
ATOM 639 C C . ASN A 1 83 ? -1.750 6.188 0.146 1.00 92.25 83 ASN A C 1
ATOM 641 O O . ASN A 1 83 ? -2.542 6.034 1.079 1.00 92.25 83 ASN A O 1
ATOM 645 N N . TRP A 1 84 ? -0.530 5.643 0.200 1.00 93.50 84 TRP A N 1
ATOM 646 C CA . TRP A 1 84 ? -0.043 4.914 1.379 1.00 93.50 84 TRP A CA 1
ATOM 647 C C . TRP A 1 84 ? 0.069 5.805 2.625 1.00 93.50 84 TRP A C 1
ATOM 649 O O . TRP A 1 84 ? -0.311 5.391 3.721 1.00 93.50 84 TRP A O 1
ATOM 659 N N . GLY A 1 85 ? 0.554 7.041 2.474 1.00 94.19 85 GLY A N 1
ATOM 660 C CA . GLY A 1 85 ? 0.608 8.019 3.563 1.00 94.19 85 GLY A CA 1
ATOM 661 C C . GLY A 1 85 ? -0.779 8.384 4.104 1.00 94.19 85 GLY A C 1
ATOM 662 O O . GLY A 1 85 ? -0.957 8.495 5.317 1.00 94.19 85 GLY A O 1
ATOM 663 N N . MET A 1 86 ? -1.771 8.502 3.220 1.00 93.69 86 MET A N 1
ATOM 664 C CA . MET A 1 86 ? -3.164 8.754 3.581 1.00 93.69 86 MET A CA 1
ATOM 665 C C . MET A 1 86 ? -3.736 7.605 4.423 1.00 93.69 86 MET A C 1
ATOM 667 O O . MET A 1 86 ? -4.294 7.857 5.490 1.00 93.69 86 MET A O 1
ATOM 671 N N . ASN A 1 87 ? -3.486 6.346 4.041 1.00 93.31 87 ASN A N 1
ATOM 672 C CA . ASN A 1 87 ? -3.847 5.184 4.864 1.00 93.31 87 ASN A CA 1
ATOM 673 C C . ASN A 1 87 ? -3.228 5.245 6.274 1.00 93.31 87 ASN A C 1
ATOM 675 O O . ASN A 1 87 ? -3.912 5.010 7.270 1.00 93.31 87 ASN A O 1
ATOM 679 N N . ILE A 1 88 ? -1.945 5.605 6.397 1.00 94.12 88 ILE A N 1
ATOM 680 C CA . ILE A 1 88 ? -1.288 5.736 7.711 1.00 94.12 88 ILE A CA 1
ATOM 681 C C . ILE A 1 88 ? -1.969 6.815 8.564 1.00 94.12 88 ILE A C 1
ATOM 683 O O . ILE A 1 88 ? -2.176 6.613 9.760 1.00 94.12 88 ILE A O 1
ATOM 687 N N . ASN A 1 89 ? -2.340 7.947 7.971 1.00 94.50 89 ASN A N 1
ATOM 688 C CA . ASN A 1 89 ? -3.030 9.010 8.699 1.00 94.50 89 ASN A CA 1
ATOM 689 C C . ASN A 1 89 ? -4.405 8.546 9.193 1.00 94.50 89 ASN A C 1
ATOM 691 O O . ASN A 1 89 ? -4.686 8.644 10.387 1.00 94.50 89 ASN A O 1
ATOM 695 N N . HIS A 1 90 ? -5.214 7.941 8.322 1.00 94.44 90 HIS A N 1
ATOM 696 C CA . HIS A 1 90 ? -6.552 7.499 8.710 1.00 94.44 90 HIS A CA 1
ATOM 697 C C . HIS A 1 90 ? -6.529 6.342 9.714 1.00 94.44 90 HIS A C 1
ATOM 699 O O . HIS A 1 90 ? -7.336 6.341 10.636 1.00 94.44 90 HIS A O 1
ATOM 705 N N . THR A 1 91 ? -5.567 5.411 9.655 1.00 95.25 91 THR A N 1
ATOM 706 C CA . THR A 1 91 ? -5.435 4.370 10.701 1.00 95.25 91 THR A CA 1
ATOM 707 C C . THR A 1 91 ? -5.164 4.966 12.086 1.00 95.25 91 THR A C 1
ATOM 709 O O . THR A 1 91 ? -5.728 4.501 13.078 1.00 95.25 91 THR A O 1
ATOM 712 N N . ARG A 1 92 ? -4.359 6.036 12.170 1.00 94.94 92 ARG A N 1
ATOM 713 C CA . ARG A 1 92 ? -4.132 6.781 13.420 1.00 94.94 92 ARG A CA 1
ATOM 714 C C . ARG A 1 92 ? -5.393 7.502 13.878 1.00 94.94 92 ARG A C 1
ATOM 716 O O . ARG A 1 92 ? -5.694 7.485 15.071 1.00 94.94 92 ARG A O 1
ATOM 723 N N . ASP A 1 93 ? -6.133 8.099 12.948 1.00 94.50 93 ASP A N 1
ATOM 724 C CA . ASP A 1 93 ? -7.399 8.756 13.258 1.00 94.50 93 ASP A CA 1
ATOM 725 C C . ASP A 1 93 ? -8.452 7.773 13.769 1.00 94.50 93 ASP A C 1
ATOM 727 O O . ASP A 1 93 ? -9.105 8.084 14.760 1.00 94.50 93 ASP A O 1
ATOM 731 N N . LEU A 1 94 ? -8.567 6.569 13.200 1.00 94.38 94 LEU A N 1
ATOM 732 C CA . LEU A 1 94 ? -9.489 5.542 13.699 1.00 94.38 94 LEU A CA 1
ATOM 733 C C . LEU A 1 94 ? -9.195 5.170 15.152 1.00 94.38 94 LEU A C 1
ATOM 735 O O . LEU A 1 94 ? -10.106 5.153 15.977 1.00 94.38 94 LEU A O 1
ATOM 739 N N . VAL A 1 95 ? -7.929 4.922 15.495 1.00 92.56 95 VAL A N 1
ATOM 740 C CA . VAL A 1 95 ? -7.547 4.576 16.872 1.00 92.56 95 VAL A CA 1
ATOM 741 C C . VAL A 1 95 ? -7.746 5.769 17.811 1.00 92.56 95 VAL A C 1
ATOM 743 O O . VAL A 1 95 ? -8.272 5.599 18.913 1.00 92.56 95 VAL A O 1
ATOM 746 N N . ARG A 1 96 ? -7.379 6.987 17.388 1.00 95.88 96 ARG A N 1
ATOM 747 C CA . ARG A 1 96 ? -7.567 8.218 18.174 1.00 95.88 96 ARG A CA 1
ATOM 748 C C . ARG A 1 96 ? -9.048 8.495 18.436 1.00 95.88 96 ARG A C 1
ATOM 750 O O . ARG A 1 96 ? -9.422 8.728 19.584 1.00 95.88 96 ARG A O 1
ATOM 757 N N . MET A 1 97 ? -9.881 8.464 17.397 1.00 95.75 97 MET A N 1
ATOM 758 C CA . MET A 1 97 ? -11.328 8.668 17.496 1.00 95.75 97 MET A CA 1
ATOM 759 C C . MET A 1 97 ? -11.978 7.550 18.301 1.00 95.75 97 MET A C 1
ATOM 761 O O . MET A 1 97 ? -12.727 7.843 19.223 1.00 95.75 97 MET A O 1
ATOM 765 N N . GLY A 1 98 ? -11.622 6.290 18.042 1.00 95.25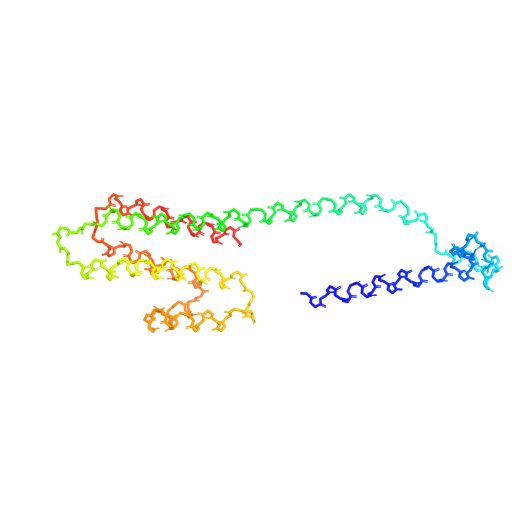 98 GLY A N 1
ATOM 766 C CA . GLY A 1 98 ? -12.092 5.143 18.815 1.00 95.25 98 GLY A CA 1
ATOM 767 C C . GLY A 1 98 ? -11.818 5.305 20.307 1.00 95.25 98 GLY A C 1
ATOM 768 O O . GLY A 1 98 ? -12.713 5.083 21.109 1.00 95.25 98 GLY A O 1
ATOM 769 N N . ASN A 1 99 ? -10.630 5.785 20.691 1.00 94.75 99 ASN A N 1
ATOM 770 C CA . ASN A 1 99 ? -10.296 6.062 22.090 1.00 94.75 99 ASN A CA 1
ATOM 771 C C . ASN A 1 99 ? -11.066 7.250 22.685 1.00 94.75 99 ASN A C 1
ATOM 773 O O . ASN A 1 99 ? -11.516 7.166 23.827 1.00 94.75 99 ASN A O 1
ATOM 777 N N . ALA A 1 100 ? -11.175 8.357 21.944 1.00 95.12 100 ALA A N 1
ATOM 778 C CA . ALA A 1 100 ? -11.754 9.610 22.433 1.00 95.12 100 ALA A CA 1
ATOM 779 C C . ALA A 1 100 ? -13.290 9.597 22.464 1.00 95.12 100 ALA A C 1
ATOM 781 O O . ALA A 1 100 ? -13.907 10.276 23.282 1.00 95.12 100 ALA A O 1
ATOM 782 N N . TYR A 1 101 ? -13.910 8.859 21.546 1.00 95.62 101 TYR A N 1
ATOM 783 C CA . TYR A 1 101 ? -15.359 8.822 21.363 1.00 95.62 101 TYR A CA 1
ATOM 784 C C . TYR A 1 101 ? -16.036 7.672 22.101 1.00 95.62 101 TYR A C 1
ATOM 786 O O . TYR A 1 101 ? -17.265 7.696 22.197 1.00 95.62 101 TYR A O 1
ATOM 794 N N . TYR A 1 102 ? -15.253 6.734 22.644 1.00 96.38 102 TYR A N 1
ATOM 795 C CA . TYR A 1 102 ? -15.727 5.607 23.441 1.00 96.38 102 TYR A CA 1
ATOM 796 C C . TYR A 1 102 ? -16.530 6.073 24.660 1.00 96.38 102 TYR A C 1
ATOM 798 O O . TYR A 1 102 ? -16.001 6.740 25.553 1.00 96.38 102 TYR A O 1
ATOM 806 N N . ASP A 1 103 ? -17.791 5.667 24.737 1.00 96.06 103 ASP A N 1
ATOM 807 C CA . ASP A 1 103 ? -18.619 5.854 25.918 1.00 96.06 103 ASP A CA 1
ATOM 808 C C . ASP A 1 103 ? -18.274 4.793 26.968 1.00 96.06 103 ASP A C 1
ATOM 810 O O . ASP A 1 103 ? -18.529 3.600 26.808 1.00 96.06 103 ASP A O 1
ATOM 814 N N . SER A 1 104 ? -17.648 5.246 28.052 1.00 94.12 104 SER A N 1
ATOM 815 C CA . SER A 1 104 ? -17.222 4.382 29.157 1.00 94.12 104 SER A CA 1
ATOM 816 C C . SER A 1 104 ? -18.231 4.353 30.312 1.00 94.12 104 SER A C 1
ATOM 818 O O . SER A 1 104 ? -17.945 3.743 31.337 1.00 94.12 104 SER A O 1
ATOM 820 N N . SER A 1 105 ? -19.391 5.009 30.183 1.00 94.00 105 SER A N 1
ATOM 821 C CA . SER A 1 105 ? -20.359 5.166 31.280 1.00 94.00 105 SER A CA 1
ATOM 822 C C . SER A 1 105 ? -20.973 3.846 31.758 1.00 94.00 105 SER A C 1
ATOM 824 O O . SER A 1 105 ? -21.231 3.690 32.950 1.00 94.00 105 SER A O 1
ATOM 826 N N . GLN A 1 106 ? -21.182 2.889 30.849 1.00 91.44 106 GLN A N 1
ATOM 827 C CA . GLN A 1 106 ? -21.838 1.603 31.130 1.00 91.44 106 GLN A CA 1
ATOM 828 C C . GLN A 1 106 ? -20.953 0.384 30.829 1.00 91.44 106 GLN A C 1
ATOM 830 O O . GLN A 1 106 ? -21.455 -0.727 30.668 1.00 91.44 106 GLN A O 1
ATOM 835 N N . VAL A 1 107 ? -19.633 0.567 30.730 1.00 95.25 107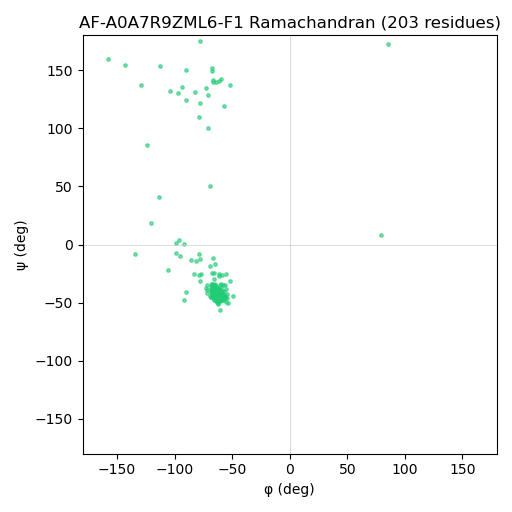 VAL A N 1
ATOM 836 C CA . VAL A 1 107 ? -18.713 -0.490 30.288 1.00 95.25 107 VAL A CA 1
ATOM 837 C C . VAL A 1 107 ? -17.552 -0.646 31.259 1.00 95.25 107 VAL A C 1
ATOM 839 O O . VAL A 1 107 ? -16.972 0.330 31.727 1.00 95.25 107 VAL A O 1
ATOM 842 N N . THR A 1 108 ? -17.189 -1.893 31.564 1.00 96.75 108 THR A N 1
ATOM 843 C CA . THR A 1 108 ? -16.050 -2.175 32.443 1.00 96.75 108 THR A CA 1
ATOM 844 C C . THR A 1 108 ? -14.726 -1.773 31.774 1.00 96.75 108 THR A C 1
ATOM 846 O O . THR A 1 108 ? -14.603 -1.853 30.547 1.00 96.75 108 THR A O 1
ATOM 849 N N . PRO A 1 109 ? -13.684 -1.406 32.546 1.00 95.75 109 PRO A N 1
ATOM 850 C CA . PRO A 1 109 ? -12.367 -1.100 31.980 1.00 95.75 109 PRO A CA 1
ATOM 851 C C . PRO A 1 109 ? -11.784 -2.241 31.134 1.00 95.75 109 PRO A C 1
ATOM 853 O O . PRO A 1 109 ? -11.143 -1.989 30.115 1.00 95.75 109 PRO A O 1
ATOM 856 N N . GLN A 1 110 ? -12.050 -3.491 31.529 1.00 97.06 110 GLN A N 1
ATOM 857 C CA . GLN A 1 110 ? -11.623 -4.681 30.796 1.00 97.06 110 GLN A CA 1
ATOM 858 C C . GLN A 1 110 ? -12.310 -4.779 29.430 1.00 97.06 110 GLN A C 1
ATOM 860 O O . GLN A 1 110 ? -11.638 -4.953 28.417 1.00 97.06 110 GLN A O 1
ATOM 865 N N . ARG A 1 111 ? -13.631 -4.574 29.377 1.00 96.38 111 ARG A N 1
ATOM 866 C CA . ARG A 1 111 ? -14.369 -4.603 28.113 1.00 96.38 111 ARG A CA 1
ATOM 867 C C . ARG A 1 111 ? -13.945 -3.470 27.175 1.00 96.38 111 ARG A C 1
ATOM 869 O O . ARG A 1 111 ? -13.768 -3.701 25.984 1.00 96.38 111 ARG A O 1
ATOM 876 N N . ARG A 1 112 ? -13.704 -2.269 27.715 1.00 96.19 112 ARG A N 1
ATOM 877 C CA . ARG A 1 112 ? -13.147 -1.146 26.943 1.00 96.19 112 ARG A CA 1
ATOM 878 C C . ARG A 1 112 ? -11.810 -1.508 26.302 1.00 96.19 112 ARG A C 1
ATOM 880 O O . ARG A 1 112 ? -11.589 -1.190 25.137 1.00 96.19 112 ARG A O 1
ATOM 887 N N . LYS A 1 113 ? -10.922 -2.162 27.053 1.00 96.69 113 LYS A N 1
ATOM 888 C CA . LYS A 1 113 ? -9.633 -2.626 26.533 1.00 96.69 113 LYS A CA 1
ATOM 889 C C . LYS A 1 113 ? -9.827 -3.620 25.383 1.00 96.69 113 LYS A C 1
ATOM 891 O O . LYS A 1 113 ? -9.250 -3.408 24.325 1.00 96.69 113 LYS A O 1
ATOM 896 N N . GLU A 1 114 ? -10.679 -4.627 25.559 1.00 96.75 114 GLU A N 1
ATOM 897 C CA . GLU A 1 114 ? -10.967 -5.645 24.535 1.00 96.75 114 GLU A CA 1
ATOM 898 C C . GLU A 1 114 ? -11.543 -5.046 23.244 1.00 96.75 114 GLU A C 1
ATOM 900 O O . GLU A 1 114 ? -11.121 -5.402 22.143 1.00 96.75 114 GLU A O 1
ATOM 905 N N . ASP A 1 115 ? -12.485 -4.107 23.354 1.00 96.88 115 ASP A N 1
ATOM 906 C CA . ASP A 1 115 ? -13.102 -3.471 22.189 1.00 96.88 115 ASP A CA 1
ATOM 907 C C . ASP A 1 115 ? -12.105 -2.576 21.422 1.00 96.88 115 ASP A C 1
ATOM 909 O O . ASP A 1 115 ? -12.064 -2.607 20.188 1.00 96.88 115 ASP A O 1
ATOM 913 N N . LEU A 1 116 ? -11.243 -1.833 22.126 1.00 96.81 116 LEU A N 1
ATOM 914 C CA . LEU A 1 116 ? -10.192 -1.013 21.505 1.00 96.81 116 LEU A CA 1
ATOM 915 C C . LEU A 1 116 ? -9.046 -1.856 20.918 1.00 96.81 116 LEU A C 1
ATOM 917 O O . LEU A 1 116 ? -8.490 -1.505 19.870 1.00 96.81 116 LEU A O 1
ATOM 921 N N . GLU A 1 117 ? -8.704 -2.981 21.548 1.00 96.88 117 GLU A N 1
ATOM 922 C CA . GLU A 1 117 ? -7.777 -3.972 20.991 1.00 96.88 117 GLU A CA 1
ATOM 923 C C . GLU A 1 117 ? -8.352 -4.582 19.710 1.00 96.88 117 GLU A C 1
ATOM 925 O O . GLU A 1 117 ? -7.651 -4.647 18.699 1.00 96.88 117 GLU A O 1
ATOM 930 N N . ARG A 1 118 ? -9.645 -4.930 19.694 1.00 96.94 118 ARG A N 1
ATOM 931 C CA . ARG A 1 118 ? -10.323 -5.441 18.495 1.00 96.94 118 ARG A CA 1
ATOM 932 C C . ARG A 1 118 ? -10.346 -4.423 17.358 1.00 96.94 118 ARG A C 1
ATOM 934 O O . ARG A 1 118 ? -10.046 -4.794 16.223 1.00 96.94 118 ARG A O 1
ATOM 941 N N . LEU A 1 119 ? -10.635 -3.151 17.644 1.00 96.88 119 LEU A N 1
ATOM 942 C CA . LEU A 1 119 ? -10.532 -2.066 16.661 1.00 96.88 119 LEU A CA 1
ATOM 943 C C . LEU A 1 119 ? -9.116 -1.993 16.066 1.00 96.88 119 LEU A C 1
ATOM 945 O O . LEU A 1 119 ? -8.951 -1.914 14.847 1.00 96.88 119 LEU A O 1
ATOM 949 N N . SER A 1 120 ? -8.092 -2.060 16.920 1.00 96.94 120 SER A N 1
ATOM 950 C CA . SER A 1 120 ? -6.685 -1.981 16.510 1.00 96.94 120 SER A CA 1
ATOM 951 C C . SER A 1 120 ? -6.264 -3.187 15.664 1.00 96.94 120 SER A C 1
ATOM 953 O O . SER A 1 120 ? -5.609 -3.018 14.635 1.00 96.94 120 SER A O 1
ATOM 955 N N . LEU A 1 121 ? -6.685 -4.397 16.046 1.00 97.69 121 LEU A N 1
ATOM 956 C CA . LEU A 1 121 ? -6.421 -5.630 15.301 1.00 97.69 121 LEU A CA 1
ATOM 957 C C . LEU A 1 121 ? -7.108 -5.630 13.933 1.00 97.69 121 LEU A C 1
ATOM 959 O O . LEU A 1 121 ? -6.471 -5.990 12.946 1.00 97.69 121 LEU A O 1
ATOM 963 N N . CYS A 1 122 ? -8.360 -5.175 13.839 1.00 97.62 122 CYS A N 1
ATOM 964 C CA . CYS A 1 122 ? -9.056 -5.083 12.551 1.00 97.62 122 CYS A CA 1
ATOM 965 C C . CYS A 1 122 ? -8.443 -3.997 11.651 1.00 97.62 122 CYS A C 1
ATOM 967 O O . CYS A 1 122 ? -8.281 -4.206 10.450 1.00 97.62 122 CYS A O 1
ATOM 969 N N . THR A 1 123 ? -8.018 -2.871 12.236 1.00 96.81 123 THR A N 1
ATOM 970 C CA . THR A 1 123 ? -7.293 -1.811 11.514 1.00 96.81 123 THR A CA 1
ATOM 971 C C . THR A 1 123 ? -5.978 -2.349 10.946 1.00 96.81 123 THR A C 1
ATOM 973 O O . THR A 1 123 ? -5.675 -2.156 9.768 1.00 96.81 123 THR A O 1
ATOM 976 N N . TRP A 1 124 ? -5.212 -3.086 11.755 1.00 97.56 124 TRP A N 1
ATOM 977 C CA . TRP A 1 124 ? -3.996 -3.763 11.307 1.00 97.56 124 TRP A CA 1
ATOM 978 C C . TRP A 1 124 ? -4.284 -4.803 10.216 1.00 97.56 124 TRP A C 1
ATOM 980 O O . TRP A 1 124 ? -3.572 -4.836 9.213 1.00 97.56 124 TRP A O 1
ATOM 990 N N . ALA A 1 125 ? -5.331 -5.617 10.374 1.00 97.94 125 ALA A N 1
ATOM 991 C CA . ALA A 1 125 ? -5.691 -6.668 9.424 1.00 97.94 125 ALA A CA 1
ATOM 992 C C . ALA A 1 125 ? -6.006 -6.099 8.034 1.00 97.94 125 ALA A C 1
ATOM 994 O O . ALA A 1 125 ? -5.577 -6.674 7.029 1.00 97.94 125 ALA A O 1
ATOM 995 N N . PHE A 1 126 ? -6.687 -4.949 7.967 1.00 96.81 126 PHE A N 1
ATOM 996 C CA . PHE A 1 126 ? -6.917 -4.232 6.714 1.00 96.81 126 PHE A CA 1
ATOM 997 C C . PHE A 1 126 ? -5.595 -3.824 6.049 1.00 96.81 126 PHE A C 1
ATOM 999 O O . PHE A 1 126 ? -5.312 -4.253 4.928 1.00 96.81 126 PHE A O 1
ATOM 1006 N N . VAL A 1 127 ? -4.740 -3.075 6.756 1.00 96.19 127 VAL A N 1
ATOM 1007 C CA . VAL A 1 127 ? -3.451 -2.597 6.216 1.00 96.19 127 VAL A CA 1
ATOM 1008 C C . VAL A 1 127 ? -2.567 -3.767 5.789 1.00 96.19 127 VAL A C 1
ATOM 1010 O O . VAL A 1 127 ? -1.912 -3.728 4.745 1.00 96.19 127 VAL A O 1
ATOM 1013 N N . ARG A 1 128 ? -2.560 -4.841 6.580 1.00 97.38 128 ARG A N 1
ATOM 1014 C CA . ARG A 1 128 ? -1.763 -6.030 6.303 1.00 97.38 128 ARG A CA 1
ATOM 1015 C C . ARG A 1 128 ? -2.255 -6.781 5.067 1.00 97.38 128 ARG A C 1
ATOM 1017 O O . ARG A 1 128 ? -1.428 -7.249 4.276 1.00 97.38 128 ARG A O 1
ATOM 1024 N N . SER A 1 129 ? -3.573 -6.859 4.891 1.00 97.06 129 SER A N 1
ATOM 1025 C CA . SER A 1 129 ? -4.210 -7.425 3.699 1.00 97.06 129 SER A CA 1
ATOM 1026 C C . SER A 1 129 ? -3.945 -6.567 2.464 1.00 97.06 129 SER A C 1
ATOM 1028 O O . SER A 1 129 ? -3.644 -7.117 1.409 1.00 97.06 129 SER A O 1
ATOM 1030 N N . MET A 1 130 ? -3.970 -5.238 2.595 1.00 95.50 130 MET A N 1
ATOM 1031 C CA . MET A 1 130 ? -3.614 -4.304 1.522 1.00 95.50 130 MET A CA 1
ATOM 1032 C C . MET A 1 130 ? -2.151 -4.461 1.091 1.00 95.50 130 MET A C 1
ATOM 1034 O O . MET A 1 130 ? -1.881 -4.593 -0.100 1.00 95.50 130 MET A O 1
ATOM 1038 N N . LYS A 1 131 ? -1.204 -4.545 2.040 1.00 95.38 131 LYS A N 1
ATOM 1039 C CA . LYS A 1 131 ? 0.204 -4.857 1.729 1.00 95.38 131 LYS A CA 1
ATOM 1040 C C . LYS A 1 131 ? 0.299 -6.146 0.915 1.00 95.38 131 LYS A C 1
ATOM 1042 O O . LYS A 1 131 ? 0.922 -6.154 -0.139 1.00 95.38 131 LYS A O 1
ATOM 1047 N N . ARG A 1 132 ? -0.355 -7.217 1.377 1.00 95.94 132 ARG A N 1
ATOM 1048 C CA . ARG A 1 132 ? -0.341 -8.502 0.673 1.00 95.94 132 ARG A CA 1
ATOM 1049 C C . ARG A 1 132 ? -0.934 -8.382 -0.732 1.00 95.94 132 ARG A C 1
ATOM 1051 O O . ARG A 1 132 ? -0.368 -8.943 -1.659 1.00 95.94 132 ARG A O 1
ATOM 1058 N N . HIS A 1 133 ? -2.035 -7.653 -0.896 1.00 95.00 133 HIS A N 1
ATOM 1059 C CA . HIS A 1 133 ? -2.678 -7.438 -2.194 1.00 95.00 133 HIS A CA 1
ATOM 1060 C C . HIS A 1 133 ? -1.747 -6.753 -3.207 1.00 95.00 133 HIS A C 1
ATOM 1062 O O . HIS A 1 133 ? -1.732 -7.129 -4.374 1.00 95.00 133 HIS A O 1
ATOM 1068 N N . LEU A 1 134 ? -0.929 -5.804 -2.745 1.00 93.56 134 LEU A N 1
ATOM 1069 C CA . LEU A 1 134 ? 0.013 -5.053 -3.580 1.00 93.56 134 LEU A CA 1
ATOM 1070 C C . LEU A 1 134 ? 1.367 -5.760 -3.773 1.00 93.56 134 LEU A C 1
ATOM 1072 O O . LEU A 1 134 ? 2.152 -5.376 -4.640 1.00 93.56 134 LEU A O 1
ATOM 1076 N N . SER A 1 135 ? 1.657 -6.794 -2.982 1.00 93.94 135 SER A N 1
ATOM 1077 C CA . SER A 1 135 ? 2.881 -7.587 -3.100 1.00 93.94 135 SER A CA 1
ATOM 1078 C C . SER A 1 135 ? 2.707 -8.780 -4.057 1.00 93.94 135 SER A C 1
ATOM 1080 O O . SER A 1 135 ? 1.636 -9.391 -4.115 1.00 93.94 135 SER A O 1
ATOM 1082 N N . PRO A 1 136 ? 3.770 -9.228 -4.744 1.00 92.69 136 PRO A N 1
ATOM 1083 C CA . PRO A 1 136 ? 3.772 -10.508 -5.451 1.00 92.69 136 PRO A CA 1
ATOM 1084 C C . PRO A 1 136 ? 3.524 -11.703 -4.514 1.00 92.69 136 PRO A C 1
ATOM 1086 O O . PRO A 1 136 ? 4.037 -11.741 -3.398 1.00 92.69 136 PRO A O 1
ATOM 1089 N N . GLU A 1 137 ? 2.776 -12.712 -4.972 1.00 91.56 137 GLU A N 1
ATOM 1090 C CA . GLU A 1 137 ? 2.432 -13.905 -4.168 1.00 91.56 137 GLU A CA 1
ATOM 1091 C C . GLU A 1 137 ? 3.634 -14.630 -3.576 1.00 91.56 137 GLU A C 1
ATOM 1093 O O . GLU A 1 137 ? 3.650 -14.937 -2.385 1.00 91.56 137 GLU A O 1
ATOM 1098 N N . TRP A 1 138 ? 4.664 -14.847 -4.387 1.00 92.44 138 TRP A N 1
ATOM 1099 C CA . TRP A 1 138 ? 5.878 -15.547 -3.977 1.00 92.44 138 TRP A CA 1
ATOM 1100 C C . TRP A 1 138 ? 6.681 -14.808 -2.898 1.00 92.44 138 TRP A C 1
ATOM 1102 O O . TRP A 1 138 ? 7.546 -15.416 -2.275 1.00 92.44 138 TRP A O 1
ATOM 1112 N N . GLU A 1 139 ? 6.427 -13.516 -2.690 1.00 93.44 139 GLU A N 1
ATOM 1113 C CA . GLU A 1 139 ? 7.174 -12.691 -1.744 1.00 93.44 139 GLU A CA 1
ATOM 1114 C C . GLU A 1 139 ? 6.549 -12.710 -0.342 1.00 93.44 139 GLU A C 1
ATOM 1116 O O . GLU A 1 139 ? 7.267 -12.787 0.651 1.00 93.44 139 GLU A O 1
ATOM 1121 N N . ASP A 1 140 ? 5.215 -12.654 -0.243 1.00 95.94 140 ASP A N 1
ATOM 1122 C CA . ASP A 1 140 ? 4.547 -12.283 1.016 1.00 95.94 140 ASP A CA 1
ATOM 1123 C C . ASP A 1 140 ? 3.365 -13.191 1.418 1.00 95.94 140 ASP A C 1
ATOM 1125 O O . ASP A 1 140 ? 2.879 -13.084 2.542 1.00 95.94 140 ASP A O 1
ATOM 1129 N N . GLU A 1 141 ? 2.907 -14.117 0.563 1.00 96.69 141 GLU A N 1
ATOM 1130 C CA . GLU A 1 141 ? 1.702 -14.933 0.822 1.00 96.69 141 GLU A CA 1
ATOM 1131 C C . GLU A 1 141 ? 1.802 -15.780 2.097 1.00 96.69 141 GLU A C 1
ATOM 1133 O O . GLU A 1 141 ? 0.855 -15.827 2.885 1.00 96.69 141 GLU A O 1
ATOM 1138 N N . GLN A 1 142 ? 2.942 -16.436 2.327 1.00 97.06 142 GLN A N 1
ATOM 1139 C CA . GLN A 1 142 ? 3.106 -17.295 3.501 1.00 97.06 142 GLN A CA 1
ATOM 1140 C C . GLN A 1 142 ? 3.225 -16.481 4.795 1.00 97.06 142 GLN A C 1
ATOM 1142 O O . GLN A 1 142 ? 2.609 -16.836 5.800 1.00 97.06 142 GLN A O 1
ATOM 1147 N N . PHE A 1 143 ? 3.973 -15.374 4.766 1.00 97.62 143 PHE A N 1
ATOM 1148 C CA . PHE A 1 143 ? 4.107 -14.473 5.913 1.00 97.62 143 PHE A CA 1
ATOM 1149 C C . PHE A 1 143 ? 2.755 -13.875 6.300 1.00 97.62 143 PHE A C 1
ATOM 1151 O O . PHE A 1 143 ? 2.386 -13.907 7.469 1.00 97.62 143 PHE A O 1
ATOM 1158 N N . PHE A 1 144 ? 1.976 -13.433 5.310 1.00 98.25 144 PHE A N 1
ATOM 1159 C CA . PHE A 1 144 ? 0.625 -12.917 5.513 1.00 98.25 144 PHE A CA 1
ATOM 1160 C C . PHE A 1 144 ? -0.282 -13.914 6.241 1.00 98.25 144 PHE A C 1
ATOM 1162 O O . PHE A 1 144 ? -0.922 -13.552 7.228 1.00 98.25 144 PHE A O 1
ATOM 1169 N N . LYS A 1 145 ? -0.320 -15.172 5.782 1.00 98.19 145 LYS A N 1
ATOM 1170 C CA . LYS A 1 145 ? -1.139 -16.221 6.411 1.00 98.19 145 LYS A CA 1
ATOM 1171 C C . LYS A 1 145 ? -0.716 -16.466 7.854 1.00 98.19 145 LYS A C 1
ATOM 1173 O O . LYS A 1 145 ? -1.569 -16.480 8.736 1.00 98.19 145 LYS A O 1
ATOM 1178 N N . ASN A 1 146 ? 0.585 -16.625 8.089 1.00 98.06 146 ASN A N 1
ATOM 1179 C CA . ASN A 1 146 ? 1.124 -16.883 9.422 1.00 98.06 146 ASN A CA 1
ATOM 1180 C C . ASN A 1 146 ? 0.771 -15.747 10.398 1.00 98.06 146 ASN A C 1
ATOM 1182 O O . ASN A 1 146 ? 0.247 -16.015 11.475 1.00 98.06 146 ASN A O 1
ATOM 1186 N N . GLU A 1 147 ? 0.980 -14.490 9.997 1.00 98.12 147 GLU A N 1
ATOM 1187 C CA . GLU A 1 147 ? 0.680 -13.323 10.835 1.00 98.12 147 GLU A CA 1
ATOM 1188 C C . GLU A 1 147 ? -0.822 -13.192 11.138 1.00 98.12 147 GLU A C 1
ATOM 1190 O O . GLU A 1 147 ? -1.188 -12.806 12.250 1.00 98.12 147 GLU A O 1
ATOM 1195 N N . LEU A 1 148 ? -1.708 -13.520 10.184 1.00 98.31 148 LEU A N 1
ATOM 1196 C CA . LEU A 1 148 ? -3.152 -13.509 10.446 1.00 98.31 148 LEU A CA 1
ATOM 1197 C C . LEU A 1 148 ? -3.551 -14.580 11.463 1.00 98.31 148 LEU A C 1
ATOM 1199 O O . LEU A 1 148 ? -4.311 -14.274 12.379 1.00 98.31 148 LEU A O 1
ATOM 1203 N N . TYR A 1 149 ? -3.039 -15.806 11.330 1.00 98.31 149 TYR A N 1
ATOM 1204 C CA . TYR A 1 149 ? -3.325 -16.882 12.285 1.00 98.31 149 TYR A CA 1
ATOM 1205 C C . TYR A 1 149 ? -2.750 -16.617 13.681 1.00 98.31 149 TYR A C 1
ATOM 1207 O O . TYR A 1 149 ? -3.317 -17.087 14.663 1.00 98.31 149 TYR A O 1
ATOM 1215 N N . GLU A 1 150 ? -1.644 -15.878 13.779 1.00 97.88 150 GLU A N 1
ATOM 1216 C CA . GLU A 1 150 ? -1.022 -15.514 15.056 1.00 97.88 150 GLU A CA 1
ATOM 1217 C C . GLU A 1 150 ? -1.838 -14.465 15.826 1.00 97.88 150 GLU A C 1
ATOM 1219 O O . GLU A 1 150 ? -1.934 -14.530 17.051 1.00 97.88 150 GLU A O 1
ATOM 1224 N N . ARG A 1 151 ? -2.417 -13.483 15.122 1.00 97.50 151 ARG A N 1
ATOM 1225 C CA . ARG A 1 151 ? -3.010 -12.290 15.754 1.00 97.50 151 ARG A CA 1
ATOM 1226 C C . ARG A 1 151 ? -4.530 -12.267 15.787 1.00 97.50 151 ARG A C 1
ATOM 1228 O O . ARG A 1 151 ? -5.096 -11.522 16.585 1.00 97.50 151 ARG A O 1
ATOM 1235 N N . LEU A 1 152 ? -5.193 -13.015 14.909 1.00 97.94 152 LEU A N 1
ATOM 1236 C CA . LEU A 1 152 ? -6.649 -13.020 14.790 1.00 97.94 152 LEU A CA 1
ATOM 1237 C C . LEU A 1 152 ? -7.230 -14.370 15.223 1.00 97.94 152 LEU A C 1
ATOM 1239 O O . LEU A 1 152 ? -6.581 -15.407 15.072 1.00 97.94 152 LEU A O 1
ATOM 1243 N N . PRO A 1 153 ? -8.489 -14.397 15.695 1.00 97.31 153 PRO A N 1
ATOM 1244 C CA . PRO A 1 153 ? -9.220 -15.644 15.854 1.00 97.31 153 PRO A CA 1
ATOM 1245 C C . PRO A 1 153 ? -9.192 -16.458 14.559 1.00 97.31 153 PRO A C 1
ATOM 1247 O O . PRO A 1 153 ? -9.409 -15.918 13.472 1.00 97.31 153 PRO A O 1
ATOM 1250 N N . LYS A 1 154 ? -8.985 -17.774 14.675 1.00 97.44 154 LYS A N 1
ATOM 1251 C CA . LYS A 1 154 ? -8.822 -18.680 13.527 1.00 97.44 154 LYS A CA 1
ATOM 1252 C C . LYS A 1 154 ? -9.915 -18.510 12.462 1.00 97.44 154 LYS A C 1
ATOM 1254 O O . LYS A 1 154 ? -9.602 -18.401 11.283 1.00 97.44 154 LYS A O 1
ATOM 1259 N N . GLN A 1 155 ? -11.176 -18.410 12.886 1.00 97.75 155 GLN A N 1
ATOM 1260 C CA . GLN A 1 155 ? -12.316 -18.220 11.983 1.00 97.75 155 GLN A CA 1
ATOM 1261 C C . GLN A 1 155 ? -12.239 -16.895 11.205 1.00 97.75 155 GLN A C 1
ATOM 1263 O O . GLN A 1 155 ? -12.554 -16.855 10.018 1.00 97.75 155 GLN A O 1
ATOM 1268 N N . GLN A 1 156 ? -11.803 -15.816 11.859 1.00 97.94 156 GLN A N 1
ATOM 1269 C CA . GLN A 1 156 ? -11.638 -14.512 11.221 1.00 97.94 156 GLN A CA 1
ATOM 1270 C C . GLN A 1 156 ? -10.480 -14.537 10.213 1.00 97.94 156 GLN A C 1
ATOM 1272 O O . GLN A 1 156 ? -10.638 -14.088 9.079 1.00 97.94 156 GLN A O 1
ATOM 1277 N N . ALA A 1 157 ? -9.338 -15.118 10.595 1.00 98.38 157 ALA A N 1
ATOM 1278 C CA . ALA A 1 157 ? -8.191 -15.280 9.703 1.00 98.38 157 ALA A CA 1
ATOM 1279 C C . ALA A 1 157 ? -8.560 -16.089 8.446 1.00 98.38 157 ALA A C 1
ATOM 1281 O O . ALA A 1 157 ? -8.268 -15.665 7.328 1.00 98.38 157 ALA A O 1
ATOM 1282 N N . GLU A 1 158 ? -9.259 -17.216 8.611 1.00 98.25 158 GLU A N 1
ATOM 1283 C CA . GLU A 1 158 ? -9.726 -18.056 7.500 1.00 98.25 158 GLU A CA 1
ATOM 1284 C C . GLU A 1 158 ? -10.695 -17.311 6.580 1.00 98.25 158 GLU A C 1
ATOM 1286 O O . GLU A 1 158 ? -10.565 -17.404 5.357 1.00 98.25 158 GLU A O 1
ATOM 1291 N N . ALA A 1 159 ? -11.620 -16.525 7.139 1.00 98.44 159 ALA A N 1
ATOM 1292 C CA . ALA A 1 159 ? -12.539 -15.707 6.353 1.00 98.44 159 ALA A CA 1
ATOM 1293 C C . ALA A 1 159 ? -11.793 -14.679 5.487 1.00 98.44 159 ALA A C 1
ATOM 1295 O O . ALA A 1 159 ? -12.1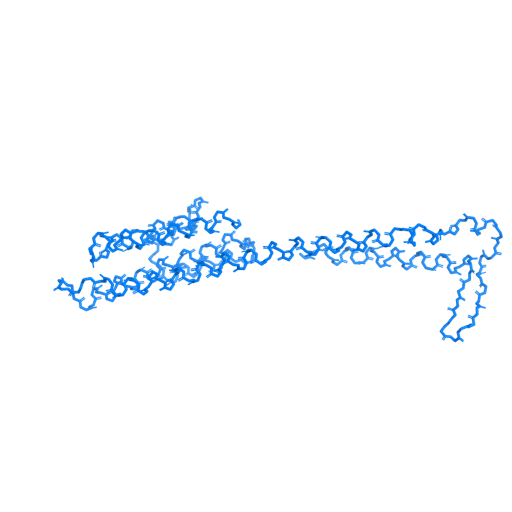17 -14.522 4.312 1.00 98.44 159 ALA A O 1
ATOM 1296 N N . ILE A 1 160 ? -10.762 -14.017 6.027 1.00 98.56 160 ILE A N 1
ATOM 1297 C CA . ILE A 1 160 ? -9.943 -13.062 5.264 1.00 98.56 160 ILE A CA 1
ATOM 1298 C C . ILE A 1 160 ? -9.114 -13.778 4.192 1.00 98.56 160 ILE A C 1
ATOM 1300 O O . ILE A 1 160 ? -9.069 -13.322 3.053 1.00 98.56 160 ILE A O 1
ATOM 1304 N N . ILE A 1 161 ? -8.465 -14.898 4.523 1.00 98.06 161 ILE A N 1
ATOM 1305 C CA . ILE A 1 161 ? -7.583 -15.628 3.595 1.00 98.06 161 ILE A CA 1
ATOM 1306 C C . ILE A 1 161 ? -8.369 -16.222 2.417 1.00 98.06 161 ILE A C 1
ATOM 1308 O O . ILE A 1 161 ? -7.881 -16.197 1.283 1.00 98.06 161 ILE A O 1
ATOM 1312 N N . SER A 1 162 ? -9.568 -16.749 2.681 1.00 97.75 162 SER A N 1
ATOM 1313 C CA . SER A 1 162 ? -10.433 -17.394 1.681 1.00 97.75 162 SER A CA 1
ATOM 1314 C C . SER A 1 162 ? -11.254 -16.414 0.839 1.00 97.75 162 SER A C 1
ATOM 1316 O O . SER A 1 162 ? -11.786 -16.804 -0.201 1.00 97.75 162 SER A O 1
ATOM 1318 N N . ALA A 1 163 ? -11.357 -15.149 1.251 1.00 97.94 163 ALA A N 1
ATOM 1319 C CA . ALA A 1 163 ? -12.107 -14.148 0.510 1.00 97.94 163 ALA A CA 1
ATOM 1320 C C . ALA A 1 163 ? -11.493 -13.872 -0.870 1.00 97.94 163 ALA A C 1
ATOM 1322 O O . ALA A 1 163 ? -10.278 -13.716 -1.009 1.00 97.94 163 ALA A O 1
ATOM 1323 N N . ALA A 1 164 ? -12.360 -13.702 -1.874 1.00 95.75 164 ALA A N 1
ATOM 1324 C CA . ALA A 1 164 ? -11.954 -13.288 -3.218 1.00 95.75 164 ALA A CA 1
ATOM 1325 C C . ALA A 1 164 ? -11.199 -11.949 -3.197 1.00 95.75 164 ALA A C 1
ATOM 1327 O O . ALA A 1 164 ? -10.194 -11.782 -3.882 1.00 95.75 164 ALA A O 1
ATOM 1328 N N . HIS A 1 165 ? -11.655 -11.013 -2.360 1.00 96.12 165 HIS A N 1
ATOM 1329 C CA . HIS A 1 165 ? -11.010 -9.723 -2.160 1.00 96.12 165 HIS A CA 1
ATOM 1330 C C . HIS A 1 165 ? -10.681 -9.501 -0.679 1.00 96.12 165 HIS A C 1
ATOM 1332 O O . HIS A 1 165 ? -11.452 -8.918 0.089 1.00 96.12 165 HIS A O 1
ATOM 1338 N N . ARG A 1 166 ? -9.515 -10.009 -0.273 1.00 96.94 166 ARG A N 1
ATOM 1339 C CA . ARG A 1 166 ? -9.072 -10.085 1.129 1.00 96.94 166 ARG A CA 1
ATOM 1340 C C . ARG A 1 166 ? -9.052 -8.738 1.869 1.00 96.94 166 ARG A C 1
ATOM 1342 O O . ARG A 1 166 ? -9.562 -8.699 2.988 1.00 96.94 166 ARG A O 1
ATOM 1349 N N . PRO A 1 167 ? -8.550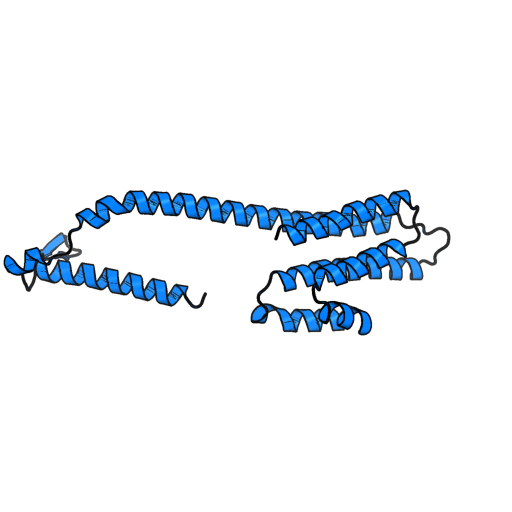 -7.625 1.291 1.00 96.81 167 PRO A N 1
ATOM 1350 C CA . PRO A 1 167 ? -8.578 -6.339 1.987 1.00 96.81 167 PRO A CA 1
ATOM 1351 C C . PRO A 1 167 ? -10.001 -5.854 2.267 1.00 96.81 167 PRO A C 1
ATOM 1353 O O . PRO A 1 167 ? -10.266 -5.376 3.361 1.00 96.81 167 PRO A O 1
ATOM 1356 N N . ASN A 1 168 ? -10.933 -6.049 1.329 1.00 96.06 168 ASN A N 1
ATOM 1357 C CA . ASN A 1 168 ? -12.328 -5.648 1.539 1.00 96.06 168 ASN A CA 1
ATOM 1358 C C . ASN A 1 168 ? -13.006 -6.519 2.611 1.00 96.06 168 ASN A C 1
ATOM 1360 O O . ASN A 1 168 ? -13.763 -6.025 3.439 1.00 96.06 168 ASN A O 1
ATOM 1364 N N . ARG A 1 169 ? -12.662 -7.812 2.687 1.00 97.88 169 ARG A N 1
ATOM 1365 C CA . ARG A 1 169 ? -13.114 -8.660 3.799 1.00 97.88 169 ARG A CA 1
ATOM 1366 C C . ARG A 1 169 ? -12.589 -8.176 5.155 1.00 97.88 169 ARG A C 1
ATOM 1368 O O . ARG A 1 169 ? -13.349 -8.152 6.118 1.00 97.88 169 ARG A O 1
ATOM 1375 N N . ALA A 1 170 ? -11.322 -7.775 5.233 1.00 97.81 170 ALA A N 1
ATOM 1376 C CA . ALA A 1 170 ? -10.755 -7.195 6.450 1.00 97.81 170 ALA A CA 1
ATOM 1377 C C . ALA A 1 170 ? -11.375 -5.821 6.786 1.00 97.81 170 ALA A C 1
ATOM 1379 O O . ALA A 1 170 ? -11.584 -5.506 7.956 1.00 97.81 170 ALA A O 1
ATOM 1380 N N . LEU A 1 171 ? -11.721 -5.025 5.768 1.00 96.50 171 LEU A N 1
ATOM 1381 C CA . LEU A 1 171 ? -12.422 -3.748 5.919 1.00 96.50 171 LEU A CA 1
ATOM 1382 C C . LEU A 1 171 ? -13.845 -3.939 6.467 1.00 96.50 171 LEU A C 1
ATOM 1384 O O . LEU A 1 171 ? -14.275 -3.190 7.342 1.00 96.50 171 LEU A O 1
ATOM 1388 N N . PHE A 1 172 ? -14.551 -4.979 6.016 1.00 96.81 172 PHE A N 1
ATOM 1389 C CA . PHE A 1 172 ? -15.831 -5.388 6.594 1.00 96.81 172 PHE A CA 1
ATOM 1390 C C . PHE A 1 172 ? -15.695 -5.703 8.091 1.00 96.81 172 PHE A C 1
ATOM 1392 O O . PHE A 1 172 ? -16.470 -5.189 8.896 1.00 96.81 172 PHE A O 1
ATOM 1399 N N . ASP A 1 173 ? -14.687 -6.491 8.483 1.00 97.69 173 ASP A N 1
ATOM 1400 C CA . ASP A 1 173 ? -14.458 -6.824 9.894 1.00 97.69 173 ASP A CA 1
ATOM 1401 C C . ASP A 1 173 ? -14.168 -5.569 10.738 1.00 97.69 173 ASP A C 1
ATOM 1403 O O . ASP A 1 173 ? -14.659 -5.449 11.862 1.00 97.69 173 ASP A O 1
ATOM 1407 N N . LEU A 1 174 ? -13.416 -4.610 10.185 1.00 97.19 174 LEU A N 1
ATOM 1408 C CA . LEU A 1 174 ? -13.165 -3.310 10.808 1.00 97.19 174 LEU A CA 1
ATOM 1409 C C . LEU A 1 174 ? -14.453 -2.498 10.986 1.00 97.19 174 LEU A C 1
ATOM 1411 O O . LEU A 1 174 ? -14.692 -1.972 12.073 1.00 97.19 174 LEU A O 1
ATOM 1415 N N . SER A 1 175 ? -15.311 -2.444 9.969 1.00 96.31 175 SER A N 1
ATOM 1416 C CA . SER A 1 175 ? -16.622 -1.795 10.068 1.00 96.31 175 SER A CA 1
ATOM 1417 C C . SER A 1 175 ? -17.494 -2.446 11.144 1.00 96.31 175 SER A C 1
ATOM 1419 O O . SER A 1 175 ? -18.086 -1.740 11.958 1.00 96.31 175 SER A O 1
ATOM 1421 N N . CYS A 1 176 ? -17.508 -3.780 11.239 1.00 96.38 176 CYS A N 1
ATOM 1422 C CA . CYS A 1 176 ? -18.185 -4.482 12.330 1.00 96.38 176 CYS A CA 1
ATOM 1423 C C . CYS A 1 176 ? -17.570 -4.169 13.702 1.00 96.38 176 CYS A C 1
ATOM 1425 O O . CYS A 1 176 ? -18.295 -4.083 14.694 1.00 96.38 176 CYS A O 1
ATOM 1427 N N . ALA A 1 177 ? -16.247 -4.015 13.801 1.00 96.12 177 ALA A N 1
ATOM 1428 C CA . ALA A 1 177 ? -15.598 -3.628 15.050 1.00 96.12 177 ALA A CA 1
ATOM 1429 C C . ALA A 1 177 ? -16.047 -2.229 15.498 1.00 96.12 177 ALA A C 1
ATOM 1431 O O . ALA A 1 177 ? -16.397 -2.070 16.663 1.00 96.12 177 ALA A O 1
ATOM 1432 N N . ILE A 1 178 ? -16.112 -1.263 14.576 1.00 96.06 178 ILE A N 1
ATOM 1433 C CA . ILE A 1 178 ? -16.587 0.107 14.831 1.00 96.06 178 ILE A CA 1
ATOM 1434 C C . ILE A 1 178 ? -18.066 0.121 15.223 1.00 96.06 178 ILE A C 1
ATOM 1436 O O . ILE A 1 178 ? -18.435 0.791 16.187 1.00 96.06 178 ILE A O 1
ATOM 1440 N N . GLU A 1 179 ? -18.905 -0.655 14.534 1.00 95.62 179 GLU A N 1
ATOM 1441 C CA . GLU A 1 179 ? -20.339 -0.729 14.828 1.00 95.62 179 GLU A CA 1
ATOM 1442 C C . GLU A 1 179 ? -20.612 -1.236 16.250 1.00 95.62 179 GLU A C 1
ATOM 1444 O O . GLU A 1 179 ? -21.516 -0.757 16.932 1.00 95.62 179 GLU A O 1
ATOM 1449 N N . ASN A 1 180 ? -19.773 -2.147 16.739 1.00 94.44 180 ASN A N 1
ATOM 1450 C CA . ASN A 1 180 ? -19.889 -2.696 18.086 1.00 94.44 180 ASN A CA 1
ATOM 1451 C C . ASN A 1 180 ? -19.350 -1.773 19.190 1.00 94.44 180 ASN A C 1
ATOM 1453 O O . ASN A 1 180 ? -19.512 -2.101 20.366 1.00 94.44 180 ASN A O 1
ATOM 1457 N N . LEU A 1 181 ? -18.695 -0.656 18.854 1.00 95.25 181 LEU A N 1
ATOM 1458 C CA . LEU A 1 181 ? -18.188 0.265 19.867 1.00 95.25 181 LEU A CA 1
ATOM 1459 C C . LEU A 1 181 ? -19.343 1.038 20.522 1.00 95.25 181 LEU A C 1
ATOM 1461 O O . LEU A 1 181 ? -20.199 1.586 19.817 1.00 95.25 181 LEU A O 1
ATOM 1465 N N . PRO A 1 182 ? -19.348 1.158 21.862 1.00 95.12 182 PRO A N 1
ATOM 1466 C CA . PRO A 1 182 ? -20.299 1.999 22.570 1.00 95.12 182 PRO A CA 1
ATOM 1467 C C . PRO A 1 182 ? -19.950 3.463 22.295 1.00 95.12 182 PRO A C 1
ATOM 1469 O O . PRO A 1 182 ? -19.007 4.019 22.852 1.00 95.12 182 PRO A O 1
ATOM 1472 N N . MET A 1 183 ? -20.677 4.090 21.376 1.00 94.38 183 MET A N 1
ATOM 1473 C CA . MET A 1 183 ? -20.542 5.510 21.073 1.00 94.38 183 MET A CA 1
ATOM 1474 C C . MET A 1 183 ? -21.810 6.057 20.427 1.00 94.38 183 MET A C 1
ATOM 1476 O O . MET A 1 183 ? -22.613 5.322 19.852 1.00 94.38 183 MET A O 1
ATOM 1480 N N . ASN A 1 184 ? -21.968 7.377 20.485 1.00 94.62 184 ASN A N 1
ATOM 1481 C CA . ASN A 1 184 ? -23.054 8.065 19.800 1.00 94.62 184 ASN A CA 1
ATOM 1482 C C . ASN A 1 184 ? -22.979 7.855 18.272 1.00 94.62 184 ASN A C 1
ATOM 1484 O O . ASN A 1 184 ? -21.896 7.914 17.687 1.00 94.62 184 ASN A O 1
ATOM 1488 N N . PHE A 1 185 ? -24.135 7.678 17.627 1.00 93.94 185 PHE A N 1
ATOM 1489 C CA . PHE A 1 185 ? -24.232 7.400 16.190 1.00 93.94 185 PHE A CA 1
ATOM 1490 C C . PHE A 1 185 ? -23.589 8.481 15.304 1.00 93.94 185 PHE A C 1
ATOM 1492 O O . PHE A 1 185 ? -22.972 8.141 14.302 1.00 93.94 185 PHE A O 1
ATOM 1499 N N . MET A 1 186 ? -23.645 9.764 15.687 1.00 95.12 186 MET A N 1
ATOM 1500 C CA . MET A 1 186 ? -22.996 10.842 14.925 1.00 95.12 186 MET A CA 1
ATOM 1501 C C . MET A 1 186 ? -21.480 10.648 14.887 1.00 95.12 186 MET A C 1
ATOM 1503 O O . MET A 1 186 ? -20.866 10.744 13.833 1.00 95.12 186 MET A O 1
ATOM 1507 N N . ARG A 1 187 ? -20.874 10.299 16.029 1.00 94.69 187 ARG A N 1
ATOM 1508 C CA . ARG A 1 187 ? -19.432 10.016 16.114 1.00 94.69 187 ARG A CA 1
ATOM 1509 C C . ARG A 1 187 ? -19.062 8.770 15.318 1.00 94.69 187 ARG A C 1
ATOM 1511 O O . ARG A 1 187 ? -18.012 8.738 14.690 1.00 94.69 187 ARG A O 1
ATOM 1518 N N . LYS A 1 188 ? -19.932 7.761 15.330 1.00 94.31 188 LYS A N 1
ATOM 1519 C CA . LYS A 1 188 ? -19.736 6.533 14.562 1.00 94.31 188 LYS A CA 1
ATOM 1520 C C . LYS A 1 188 ? -19.762 6.796 13.052 1.00 94.31 188 LYS A C 1
ATOM 1522 O O . LYS A 1 188 ? -18.893 6.299 12.343 1.00 94.31 188 LYS A O 1
ATOM 1527 N N . ASN A 1 189 ? -20.687 7.634 12.581 1.00 93.75 189 ASN A N 1
ATOM 1528 C CA . ASN A 1 189 ? -20.760 8.045 11.178 1.00 93.75 189 ASN A CA 1
ATOM 1529 C C . ASN A 1 189 ? -19.471 8.743 10.715 1.00 93.75 189 ASN A C 1
ATOM 1531 O O . ASN A 1 189 ? -18.969 8.420 9.643 1.00 93.75 189 ASN A O 1
ATOM 1535 N N . GLU A 1 190 ? -18.890 9.623 11.538 1.00 92.56 190 GLU A N 1
ATOM 1536 C CA . GLU A 1 190 ? -17.594 10.259 11.237 1.00 92.56 190 GLU A CA 1
ATOM 1537 C C . GLU A 1 190 ? -16.455 9.233 11.108 1.00 92.56 190 GLU A C 1
ATOM 1539 O O . GLU A 1 190 ? -15.617 9.322 10.210 1.00 92.56 190 GLU A O 1
ATOM 1544 N N . ILE A 1 191 ? -16.437 8.208 11.969 1.00 94.25 191 ILE A N 1
ATOM 1545 C CA . ILE A 1 191 ? -15.449 7.126 11.873 1.00 94.25 191 ILE A CA 1
ATOM 1546 C C . ILE A 1 191 ? -15.661 6.320 10.582 1.00 94.25 191 ILE A C 1
ATOM 1548 O O . ILE A 1 191 ? -14.689 6.048 9.882 1.00 94.25 191 ILE A O 1
ATOM 1552 N N . HIS A 1 192 ? -16.898 5.973 10.216 1.00 92.69 192 HIS A N 1
ATOM 1553 C CA . HIS A 1 192 ? -17.175 5.259 8.961 1.00 92.69 192 HIS A CA 1
ATOM 1554 C C . HIS A 1 192 ? -16.826 6.075 7.711 1.00 92.69 192 HIS A C 1
ATOM 1556 O O . HIS A 1 192 ? -16.314 5.512 6.739 1.00 92.69 192 HIS A O 1
ATOM 1562 N N . ALA A 1 193 ? -17.024 7.394 7.739 1.00 92.19 193 ALA A N 1
ATOM 1563 C CA . ALA A 1 193 ? -16.560 8.273 6.670 1.00 92.19 193 ALA A CA 1
ATOM 1564 C C . ALA A 1 193 ? -15.032 8.176 6.501 1.00 92.19 193 ALA A C 1
ATOM 1566 O O . ALA A 1 193 ? -14.543 8.033 5.383 1.00 92.19 193 ALA A O 1
ATOM 1567 N N . ALA A 1 194 ? -14.276 8.138 7.606 1.00 90.06 194 ALA A N 1
ATOM 1568 C CA . ALA A 1 194 ? -12.829 7.923 7.560 1.00 90.06 194 ALA A CA 1
ATOM 1569 C C . ALA A 1 194 ? -12.437 6.519 7.055 1.00 90.06 194 ALA A C 1
ATOM 1571 O O . ALA A 1 194 ? -11.430 6.383 6.363 1.00 90.06 194 ALA A O 1
ATOM 1572 N N . VAL A 1 195 ? -13.223 5.481 7.363 1.00 91.94 195 VAL A N 1
ATOM 1573 C CA . VAL A 1 195 ? -13.003 4.114 6.850 1.00 91.94 195 VAL A CA 1
ATOM 1574 C C . VAL A 1 195 ? -13.222 4.032 5.340 1.00 91.94 195 VAL A C 1
ATOM 1576 O O . VAL A 1 195 ? -12.493 3.308 4.673 1.00 91.94 195 VAL A O 1
ATOM 1579 N N . THR A 1 196 ? -14.170 4.784 4.780 1.00 91.69 196 THR A N 1
ATOM 1580 C CA . THR A 1 196 ? -14.446 4.772 3.327 1.00 91.69 196 THR A CA 1
ATOM 1581 C C . THR A 1 196 ? -13.211 5.189 2.517 1.00 91.69 196 THR A C 1
ATOM 1583 O O . THR A 1 196 ? -12.902 4.593 1.491 1.00 91.69 196 THR A O 1
ATOM 1586 N N . ILE A 1 197 ? -12.403 6.110 3.054 1.00 91.38 197 ILE A N 1
ATOM 1587 C CA . ILE A 1 197 ? -11.151 6.563 2.428 1.00 91.38 197 ILE A CA 1
ATOM 1588 C C . ILE A 1 197 ? -10.137 5.414 2.258 1.00 91.38 197 ILE A C 1
ATOM 1590 O O . ILE A 1 197 ? -9.270 5.458 1.383 1.00 91.38 197 ILE A O 1
ATOM 1594 N N . PHE A 1 198 ? -10.211 4.361 3.073 1.00 92.25 198 PHE A N 1
ATOM 1595 C CA . PHE A 1 198 ? -9.384 3.171 2.875 1.00 92.25 198 PHE A CA 1
ATOM 1596 C C . PHE A 1 198 ? -9.746 2.401 1.608 1.00 92.25 198 PHE A C 1
ATOM 1598 O O . PHE A 1 198 ? -8.846 1.917 0.922 1.00 92.25 198 PHE A O 1
ATOM 1605 N N . GLU A 1 199 ? -11.036 2.294 1.293 1.00 88.81 199 GLU A N 1
ATOM 1606 C CA . GLU A 1 199 ? -11.503 1.654 0.064 1.00 88.81 199 GLU A CA 1
ATOM 1607 C C . GLU A 1 199 ? -11.074 2.466 -1.160 1.00 88.81 199 GLU A C 1
ATOM 1609 O O . GLU A 1 199 ? -10.486 1.904 -2.084 1.00 88.81 199 GLU A O 1
ATOM 1614 N N . ASP A 1 200 ? -11.248 3.788 -1.115 1.00 90.44 200 ASP A N 1
ATOM 1615 C CA . ASP A 1 200 ? -10.832 4.689 -2.195 1.00 90.44 200 ASP A CA 1
ATOM 1616 C C . ASP A 1 200 ? -9.322 4.592 -2.463 1.00 90.44 200 ASP A C 1
ATOM 1618 O O . ASP A 1 200 ? -8.877 4.444 -3.605 1.00 90.44 200 ASP A O 1
ATOM 1622 N N . ASN A 1 201 ? -8.507 4.605 -1.401 1.00 89.31 201 ASN A N 1
ATOM 1623 C CA . ASN A 1 201 ? -7.059 4.474 -1.540 1.00 89.31 201 ASN A CA 1
ATOM 1624 C C . ASN A 1 201 ? -6.646 3.095 -2.066 1.00 89.31 201 ASN A C 1
ATOM 1626 O O . ASN A 1 201 ? -5.695 2.997 -2.845 1.00 89.31 201 ASN A O 1
ATOM 1630 N N . LEU A 1 202 ? -7.345 2.034 -1.663 1.00 87.62 202 LEU A N 1
ATOM 1631 C CA . LEU A 1 202 ? -7.094 0.698 -2.184 1.00 87.62 202 LEU A CA 1
ATOM 1632 C C . LEU A 1 202 ? -7.435 0.610 -3.676 1.00 87.62 202 LEU A C 1
ATOM 1634 O O . LEU A 1 202 ? -6.640 0.066 -4.433 1.00 87.62 202 LEU A O 1
ATOM 1638 N N . GLY A 1 203 ? -8.568 1.177 -4.102 1.00 86.69 203 GLY A N 1
ATOM 1639 C CA . GLY A 1 203 ? -8.984 1.204 -5.507 1.00 86.69 203 GLY A CA 1
ATOM 1640 C C . GLY A 1 203 ? -8.088 2.067 -6.402 1.00 86.69 203 GLY A C 1
ATOM 1641 O O . GLY A 1 203 ? -8.001 1.824 -7.602 1.00 86.69 203 GLY A O 1
ATOM 1642 N N . SER A 1 204 ? -7.401 3.055 -5.825 1.00 81.44 204 SER A N 1
ATOM 1643 C CA . SER A 1 204 ? -6.432 3.895 -6.542 1.00 81.44 204 SER A CA 1
ATOM 1644 C C . SER A 1 204 ? -5.064 3.237 -6.786 1.00 81.44 204 SER A C 1
ATOM 1646 O O . SER A 1 204 ? -4.251 3.795 -7.526 1.00 81.44 204 SER A O 1
ATOM 1648 N N . SER A 1 205 ? -4.781 2.108 -6.123 1.00 61.78 205 SER A N 1
ATOM 1649 C CA . SER A 1 205 ? -3.457 1.464 -6.095 1.00 61.78 205 SER A CA 1
ATOM 1650 C C . SER A 1 205 ? -3.279 0.379 -7.155 1.00 61.78 205 SER A C 1
ATOM 1652 O O . SER A 1 205 ? -4.261 -0.318 -7.480 1.00 61.78 205 SER A O 1
#

Sequence (205 aa):
YKNLSREVVATTAVACFVVFWNGLIGGFSDFSGVSHEGLLANPLFQMVALPITGFTLSSPSLGLLLVFRTNTAYKRWDEARKNWGMNINHTRDLVRMGNAYYDSSQVTPQRRKEDLERLSLCTWAFVRSMKRHLSPEWEDEQFFKNELYERLPKQQAEAIISAAHRPNRALFDLSCAIENLPMNFMRKNEIHAAVTIFEDNLGSS

pLDDT: mean 91.83, std 7.37, range [53.31, 98.56]